Protein AF-A0AAU9CTV0-F1 (afdb_monomer_lite)

Sequence (296 aa):
MTSLLANQGDQNISDGYVMGLLQRLYELSTADQSNLENEQEFLDLCDFYKDCNSQDNPIRYSPISGFVLNKGEEIHYFIDVLKESCRSKYSDSMPYGINKMLDHIELAGIQVKQTQNLEAEILSQTKQLGKIENKSDELEKRSASYESKLESSQVKIYTSFIAIIGLFSSLIFSLFGGFKSTVDIAATKSPTLSHVLVSISSIGIVMICAIFVFFRLLLKLIKALSGEDKSKTNLPIYNMIANSALRLLTGTLTGVNQNKEEEKKNFCQKNPDFVGSIVCLLIVLLIGVLLSFAGK

Organism: NCBI:txid2932183

Structure (mmCIF, N/CA/C/O backbone):
data_AF-A0AAU9CTV0-F1
#
_entry.id   AF-A0AAU9CTV0-F1
#
loop_
_atom_site.group_PDB
_atom_site.id
_atom_site.type_symbol
_atom_site.label_atom_id
_atom_site.label_alt_id
_atom_site.label_comp_id
_atom_site.label_asym_id
_atom_site.label_entity_id
_atom_site.label_seq_id
_atom_site.pdbx_PDB_ins_code
_atom_site.Cartn_x
_atom_site.Cartn_y
_atom_site.Cartn_z
_atom_site.occupancy
_atom_site.B_iso_or_equiv
_atom_site.auth_seq_id
_atom_site.auth_comp_id
_atom_site.auth_asym_id
_atom_site.auth_atom_id
_atom_site.pdbx_PDB_model_num
ATOM 1 N N . MET A 1 1 ? -17.909 -32.653 52.598 1.00 39.81 1 MET A N 1
ATOM 2 C CA . MET A 1 1 ? -18.327 -32.570 51.177 1.00 39.81 1 MET A CA 1
ATOM 3 C C . MET A 1 1 ? -19.797 -32.185 51.018 1.00 39.81 1 MET A C 1
ATOM 5 O O . MET A 1 1 ? -20.091 -31.381 50.150 1.00 39.81 1 MET A O 1
ATOM 9 N N . THR A 1 2 ? -20.704 -32.651 51.882 1.00 34.66 2 THR A N 1
ATOM 10 C CA . THR A 1 2 ? -22.125 -32.244 51.902 1.00 34.66 2 THR A CA 1
ATOM 11 C C . THR A 1 2 ? -22.373 -30.784 52.322 1.00 34.66 2 THR A C 1
ATOM 13 O O . THR A 1 2 ? -23.320 -30.181 51.836 1.00 34.66 2 THR A O 1
ATOM 16 N N . SER A 1 3 ? -21.503 -30.164 53.132 1.00 33.94 3 SER A N 1
ATOM 17 C CA . SER A 1 3 ? -21.626 -28.742 53.518 1.00 33.94 3 SER A CA 1
ATOM 18 C C . SER A 1 3 ? -21.159 -27.739 52.451 1.00 33.94 3 SER A C 1
ATOM 20 O O . SER A 1 3 ? -21.578 -26.588 52.470 1.00 33.94 3 SER A O 1
ATOM 22 N N . LEU A 1 4 ? -20.316 -28.163 51.502 1.00 32.53 4 LEU A N 1
ATOM 23 C CA . LEU A 1 4 ? -19.822 -27.314 50.407 1.00 32.53 4 LEU A CA 1
ATOM 24 C C . LEU A 1 4 ? -20.848 -27.186 49.272 1.00 32.53 4 LEU A C 1
ATOM 26 O O . LEU A 1 4 ? -20.955 -26.128 48.663 1.00 32.53 4 LEU A O 1
ATOM 30 N N . LEU A 1 5 ? -21.634 -28.239 49.029 1.00 34.19 5 LEU A N 1
ATOM 31 C CA . LEU A 1 5 ? -22.685 -28.240 48.006 1.00 34.19 5 LEU A CA 1
ATOM 32 C C . LEU A 1 5 ? -23.951 -27.496 48.459 1.00 34.19 5 LEU A C 1
ATOM 34 O O . LEU A 1 5 ? -24.596 -26.854 47.637 1.00 34.19 5 LEU A O 1
ATOM 38 N N . ALA A 1 6 ? -24.275 -27.513 49.759 1.00 34.81 6 ALA A N 1
ATOM 39 C CA . ALA A 1 6 ? -25.380 -26.721 50.308 1.00 34.81 6 ALA A CA 1
ATOM 40 C C . ALA A 1 6 ? -25.103 -25.207 50.225 1.00 34.81 6 ALA A C 1
ATOM 42 O O . ALA A 1 6 ? -25.984 -24.440 49.852 1.00 34.81 6 ALA A O 1
ATOM 43 N N . ASN A 1 7 ? -23.856 -24.793 50.478 1.00 45.16 7 ASN A N 1
ATOM 44 C CA . ASN A 1 7 ? -23.450 -23.387 50.411 1.00 45.16 7 ASN A CA 1
ATOM 45 C C . ASN A 1 7 ? -23.433 -22.849 48.963 1.00 45.16 7 ASN A C 1
ATOM 47 O O . ASN A 1 7 ? -23.776 -21.701 48.719 1.00 45.16 7 ASN A O 1
ATOM 51 N N . GLN A 1 8 ? -23.115 -23.688 47.968 1.00 42.47 8 GLN A N 1
ATOM 52 C CA . GLN A 1 8 ? -23.183 -23.290 46.553 1.00 42.47 8 GLN A CA 1
ATOM 53 C C . GLN A 1 8 ? -24.619 -23.113 46.029 1.00 42.47 8 GLN A C 1
ATOM 55 O O . GLN A 1 8 ? -24.841 -22.295 45.138 1.00 42.47 8 GLN A O 1
ATOM 60 N N . GLY A 1 9 ? -25.591 -23.862 46.563 1.00 44.22 9 GLY A N 1
ATOM 61 C CA . GLY A 1 9 ? -27.004 -23.733 46.192 1.00 44.22 9 GLY A CA 1
ATOM 62 C C . GLY A 1 9 ? -27.624 -22.418 46.667 1.00 44.22 9 GLY A C 1
ATOM 63 O O . GLY A 1 9 ? -28.268 -21.733 45.878 1.00 44.22 9 GLY A O 1
ATOM 64 N N . ASP A 1 10 ? -27.360 -22.036 47.917 1.00 55.78 10 ASP A N 1
ATOM 65 C CA . ASP A 1 10 ? -27.853 -20.786 48.519 1.00 55.78 10 ASP A CA 1
ATOM 66 C C . ASP A 1 10 ? -27.193 -19.546 47.881 1.00 55.78 10 ASP A C 1
ATOM 68 O O . ASP A 1 10 ? -27.838 -18.539 47.587 1.00 55.78 10 ASP A O 1
ATOM 72 N N . GLN A 1 11 ? -25.900 -19.650 47.553 1.00 57.50 11 GLN A N 1
ATOM 73 C CA . GLN A 1 11 ? -25.147 -18.564 46.919 1.00 57.50 11 GLN A CA 1
ATOM 74 C C . GLN A 1 11 ? -25.559 -18.289 45.465 1.00 57.50 11 GLN A C 1
ATOM 76 O O . GLN A 1 11 ? -25.595 -17.132 45.058 1.00 57.50 11 GLN A O 1
ATOM 81 N N . ASN A 1 12 ? -25.919 -19.310 44.679 1.00 59.75 12 ASN A N 1
ATOM 82 C CA . ASN A 1 12 ? -26.405 -19.102 43.306 1.00 59.75 12 ASN A CA 1
ATOM 83 C C . ASN A 1 12 ? -27.780 -18.410 43.267 1.00 59.75 12 ASN A C 1
ATOM 85 O O . ASN A 1 12 ? -28.065 -17.657 42.336 1.00 59.75 12 ASN A O 1
ATOM 89 N N . ILE A 1 13 ? -28.625 -18.647 44.276 1.00 59.91 13 ILE A N 1
ATOM 90 C CA . ILE A 1 13 ? -29.928 -17.982 44.422 1.00 59.91 13 ILE A CA 1
ATOM 91 C C . ILE A 1 13 ? -29.722 -16.503 44.781 1.00 59.91 13 ILE A C 1
ATOM 93 O O . ILE A 1 13 ? -30.354 -15.628 44.188 1.00 59.91 13 ILE A O 1
ATOM 97 N N . SER A 1 14 ? -28.777 -16.226 45.682 1.00 74.12 14 SER A N 1
ATOM 98 C CA . SER A 1 14 ? -28.345 -14.877 46.059 1.00 74.12 14 SER A CA 1
ATOM 99 C C . SER A 1 14 ? -27.772 -14.084 44.874 1.00 74.12 14 SER A C 1
ATOM 101 O O . SER A 1 14 ? -28.178 -12.948 44.634 1.00 74.12 14 SER A O 1
ATOM 103 N N . ASP A 1 15 ? -26.875 -14.683 44.083 1.00 79.38 15 ASP A N 1
ATOM 104 C CA . ASP A 1 15 ? -26.283 -14.021 42.913 1.00 79.38 15 ASP A CA 1
ATOM 105 C C . ASP A 1 15 ? -27.362 -13.697 41.855 1.00 79.38 15 ASP A C 1
ATOM 107 O O . ASP A 1 15 ? -27.399 -12.585 41.327 1.00 79.38 15 ASP A O 1
ATOM 111 N N . GLY A 1 16 ? -28.299 -14.618 41.594 1.00 81.81 16 GLY A N 1
ATOM 112 C CA . GLY A 1 16 ? -29.423 -14.387 40.677 1.00 81.81 16 GLY A CA 1
ATOM 113 C C . GLY A 1 16 ? -30.381 -13.279 41.136 1.00 81.81 16 GLY A C 1
ATOM 114 O O . GLY A 1 16 ? -30.865 -12.503 40.310 1.00 81.81 16 GLY A O 1
ATOM 115 N N . TYR A 1 17 ? -30.615 -13.165 42.446 1.00 86.00 17 TYR A N 1
ATOM 116 C CA . TYR A 1 17 ? -31.424 -12.097 43.035 1.00 86.00 17 TYR A CA 1
ATOM 117 C C . TYR A 1 17 ? -30.794 -10.715 42.820 1.00 86.00 17 TYR A C 1
ATOM 119 O O . TYR A 1 17 ? -31.454 -9.815 42.296 1.00 86.00 17 TYR A O 1
ATOM 127 N N . VAL A 1 18 ? -29.500 -10.572 43.127 1.00 85.56 18 VAL A N 1
ATOM 128 C CA . VAL A 1 18 ? -28.749 -9.325 42.904 1.00 85.56 18 VAL A CA 1
ATOM 129 C C . VAL A 1 18 ? -28.748 -8.945 41.426 1.00 85.56 18 VAL A C 1
ATOM 131 O O . VAL A 1 18 ? -28.997 -7.788 41.094 1.00 85.56 18 VAL A O 1
ATOM 134 N N . MET A 1 19 ? -28.508 -9.900 40.521 1.00 87.75 19 MET A N 1
ATOM 135 C CA . MET A 1 19 ? -28.541 -9.621 39.080 1.00 87.75 19 MET A CA 1
ATOM 136 C C . MET A 1 19 ? -29.919 -9.131 38.629 1.00 87.75 19 MET A C 1
ATOM 138 O O . MET A 1 19 ? -30.005 -8.213 37.817 1.00 87.75 19 MET A O 1
ATOM 142 N N . GLY A 1 20 ? -30.994 -9.707 39.174 1.00 88.44 20 GLY A N 1
ATOM 143 C CA . GLY A 1 20 ? -32.359 -9.264 38.905 1.00 88.44 20 GLY A CA 1
ATOM 144 C C . GLY A 1 20 ? -32.629 -7.835 39.384 1.00 88.44 20 GLY A C 1
ATOM 145 O O . GLY A 1 20 ? -33.270 -7.070 38.666 1.00 88.44 20 GLY A O 1
ATOM 146 N N . LEU A 1 21 ? -32.117 -7.459 40.560 1.00 89.44 21 LEU A N 1
ATOM 147 C CA . LEU A 1 21 ? -32.219 -6.090 41.077 1.00 89.44 21 LEU A CA 1
ATOM 148 C C . LEU A 1 21 ? -31.422 -5.098 40.227 1.00 89.44 21 LEU A C 1
ATOM 150 O O . LEU A 1 21 ? -31.968 -4.081 39.813 1.00 89.44 21 LEU A O 1
ATOM 154 N N . LEU A 1 22 ? -30.165 -5.414 39.901 1.00 90.00 22 LEU A N 1
ATOM 155 C CA . LEU A 1 22 ? -29.331 -4.567 39.043 1.00 90.00 22 LEU A CA 1
ATOM 156 C C . LEU A 1 22 ? -29.936 -4.397 37.644 1.00 90.00 22 LEU A C 1
ATOM 158 O O . LEU A 1 22 ? -29.902 -3.300 37.095 1.00 90.00 22 LEU A O 1
ATOM 162 N N . GLN A 1 23 ? -30.532 -5.453 37.085 1.00 91.44 23 GLN A N 1
ATOM 163 C CA . GLN A 1 23 ? -31.215 -5.394 35.794 1.00 91.44 23 GLN A CA 1
ATOM 164 C C . GLN A 1 23 ? -32.425 -4.455 35.827 1.00 91.44 23 GLN A C 1
ATOM 166 O O . GLN A 1 23 ? -32.556 -3.620 34.934 1.00 91.44 23 GLN A O 1
ATOM 171 N N . ARG A 1 24 ? -33.275 -4.559 36.854 1.00 90.62 24 ARG A N 1
ATOM 172 C CA . ARG A 1 24 ? -34.437 -3.673 37.016 1.00 90.62 24 ARG A CA 1
ATOM 173 C C . ARG A 1 24 ? -34.019 -2.225 37.255 1.00 90.62 24 ARG A C 1
ATOM 175 O O . ARG A 1 24 ? -34.558 -1.327 36.622 1.00 90.62 24 ARG A O 1
ATOM 182 N N . LEU A 1 25 ? -33.012 -1.995 38.096 1.00 90.19 25 LEU A N 1
ATOM 183 C CA . LEU A 1 25 ? -32.480 -0.653 38.345 1.00 90.19 25 LEU A CA 1
ATOM 184 C C . LEU A 1 25 ? -31.861 -0.027 37.097 1.00 90.19 25 LEU A C 1
ATOM 186 O O . LEU A 1 25 ? -32.018 1.168 36.865 1.00 90.19 25 LEU A O 1
ATOM 190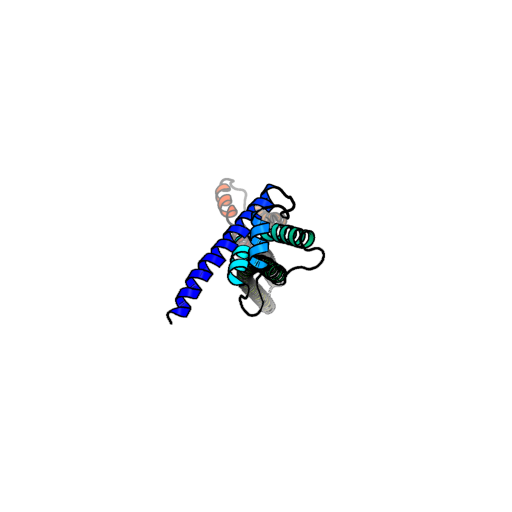 N N . TYR A 1 26 ? -31.192 -0.830 36.273 1.00 90.31 26 TYR A N 1
ATOM 191 C CA . TYR A 1 26 ? -30.703 -0.377 34.979 1.00 90.31 26 TYR A CA 1
ATOM 192 C C . TYR A 1 26 ? -31.850 0.063 34.071 1.00 90.31 26 TYR A C 1
ATOM 194 O O . TYR A 1 26 ? -31.821 1.182 33.566 1.00 90.31 26 TYR A O 1
ATOM 202 N N . GLU A 1 27 ? -32.889 -0.762 33.924 1.00 89.00 27 GLU A N 1
ATOM 203 C CA . GLU A 1 27 ? -34.072 -0.426 33.122 1.00 89.00 27 GLU A CA 1
ATOM 204 C C . GLU A 1 27 ? -34.747 0.864 33.614 1.00 89.00 27 GLU A C 1
ATOM 206 O O . GLU A 1 27 ? -35.010 1.758 32.807 1.00 89.00 27 GLU A O 1
ATOM 211 N N . LEU A 1 28 ? -34.930 1.011 34.930 1.00 87.81 28 LEU A N 1
ATOM 212 C CA . LEU A 1 28 ? -35.488 2.216 35.552 1.00 87.81 28 LEU A CA 1
ATOM 213 C C . LEU A 1 28 ? -34.629 3.455 35.273 1.00 87.81 28 LEU A C 1
ATOM 215 O O . LEU A 1 28 ? -35.149 4.480 34.829 1.00 87.81 28 LEU A O 1
ATOM 219 N N . SER A 1 29 ? -33.306 3.342 35.435 1.00 86.12 29 SER A N 1
ATOM 220 C CA . SER A 1 29 ? -32.381 4.450 35.169 1.00 86.12 29 SER A CA 1
ATOM 221 C C . SER A 1 29 ? -32.437 4.914 33.711 1.00 86.12 29 SER A C 1
ATOM 223 O O . SER A 1 29 ? -32.372 6.110 33.436 1.00 86.12 29 SER A O 1
ATOM 225 N N . THR A 1 30 ? -32.618 3.984 32.767 1.00 82.06 30 THR A N 1
ATOM 226 C CA . THR A 1 30 ? -32.717 4.303 31.337 1.00 82.06 30 THR A CA 1
ATOM 227 C C . THR A 1 30 ? -34.081 4.860 30.930 1.00 82.06 30 THR A C 1
ATOM 229 O O . THR A 1 30 ? -34.162 5.580 29.936 1.00 82.06 30 THR A O 1
ATOM 232 N N . ALA A 1 31 ? -35.145 4.542 31.674 1.00 80.38 31 ALA A N 1
ATOM 233 C CA . ALA A 1 31 ? -36.513 4.919 31.333 1.00 80.38 31 ALA A CA 1
ATOM 234 C C . ALA A 1 31 ? -36.905 6.313 31.843 1.00 80.38 31 ALA A C 1
ATOM 236 O O . ALA A 1 31 ? -37.563 7.049 31.110 1.00 80.38 31 ALA A O 1
ATOM 237 N N . ASP A 1 32 ? -36.513 6.674 33.069 1.00 69.94 32 ASP A N 1
ATOM 238 C CA . ASP A 1 32 ? -37.070 7.851 33.758 1.00 69.94 32 ASP A CA 1
ATOM 239 C C . ASP A 1 32 ? -36.044 8.970 34.032 1.00 69.94 32 ASP A C 1
ATOM 241 O O . ASP A 1 32 ? -36.410 10.045 34.500 1.00 69.94 32 ASP A O 1
ATOM 245 N N . GLN A 1 33 ? -34.755 8.764 33.710 1.00 64.25 33 GLN A N 1
ATOM 246 C CA . GLN A 1 33 ? -33.654 9.726 33.952 1.00 64.25 33 GLN A CA 1
ATOM 247 C C . GLN A 1 33 ? -33.633 10.322 35.379 1.00 64.25 33 GLN A C 1
ATOM 249 O O . GLN A 1 33 ? -33.113 11.420 35.600 1.00 64.25 33 GLN A O 1
ATOM 254 N N . SER A 1 34 ? -34.218 9.621 36.349 1.00 66.19 34 SER A N 1
ATOM 255 C CA . SER A 1 34 ? -34.526 10.130 37.681 1.00 66.19 34 SER A CA 1
ATOM 256 C C . SER A 1 34 ? -33.737 9.390 38.769 1.00 66.19 34 SER A C 1
ATOM 258 O O . SER A 1 34 ? -33.042 8.400 38.527 1.00 66.19 34 SER A O 1
ATOM 260 N N . ASN A 1 35 ? -33.769 9.956 39.977 1.00 69.88 35 ASN A N 1
ATOM 261 C CA . ASN A 1 35 ? -33.001 9.501 41.131 1.00 69.88 35 ASN A CA 1
ATOM 262 C C . ASN A 1 35 ? -33.559 8.168 41.661 1.00 69.88 35 ASN A C 1
ATOM 264 O O . ASN A 1 35 ? -34.706 8.116 42.097 1.00 69.88 35 ASN A O 1
ATOM 268 N N . LEU A 1 36 ? -32.736 7.113 41.685 1.00 82.88 36 LEU A N 1
ATOM 269 C CA . LEU A 1 36 ? -33.133 5.760 42.109 1.00 82.88 36 LEU A CA 1
ATOM 270 C C . LEU A 1 36 ? -33.368 5.638 43.624 1.00 82.88 36 LEU A C 1
ATOM 272 O O . LEU A 1 36 ? -33.746 4.576 44.106 1.00 82.88 36 LEU A O 1
ATOM 276 N N . GLU A 1 37 ? -33.124 6.697 44.400 1.00 73.62 37 GLU A N 1
ATOM 277 C CA . GLU A 1 37 ? -33.053 6.644 45.865 1.00 73.62 37 GLU A CA 1
ATOM 278 C C . GLU A 1 37 ? -34.324 6.124 46.563 1.00 73.62 37 GLU A C 1
ATOM 280 O O . GLU A 1 37 ? -34.228 5.569 47.660 1.00 73.62 37 GLU A O 1
ATOM 285 N N . ASN A 1 38 ? -35.488 6.278 45.923 1.00 78.88 38 ASN A N 1
ATOM 286 C CA . ASN A 1 38 ? -36.794 5.875 46.455 1.00 78.88 38 ASN A CA 1
ATOM 287 C C . ASN A 1 38 ? -37.352 4.600 45.803 1.00 78.88 38 ASN A C 1
ATOM 289 O O . ASN A 1 38 ? -38.424 4.143 46.199 1.00 78.88 38 ASN A O 1
ATOM 293 N N . GLU A 1 39 ? -36.647 4.027 44.826 1.00 86.31 39 GLU A N 1
ATOM 294 C CA . GLU A 1 39 ? -37.089 2.813 44.142 1.00 86.31 39 GLU A CA 1
ATOM 295 C C . GLU A 1 39 ? -36.953 1.603 45.065 1.00 86.31 39 GLU A C 1
ATOM 297 O O . GLU A 1 39 ? -35.926 1.418 45.728 1.00 86.31 39 GLU A O 1
ATOM 302 N N . GLN A 1 40 ? -37.978 0.748 45.105 1.00 86.75 40 GLN A N 1
ATOM 303 C CA . GLN A 1 40 ? -37.987 -0.409 46.003 1.00 86.75 40 GLN A CA 1
ATOM 304 C C . GLN A 1 40 ? -36.804 -1.337 45.706 1.00 86.75 40 GLN A C 1
ATOM 306 O O . GLN A 1 40 ? -36.138 -1.803 46.624 1.00 86.75 40 GLN A O 1
ATOM 311 N N . GLU A 1 41 ? -36.466 -1.520 44.432 1.00 88.12 41 GLU A N 1
ATOM 312 C CA . GLU A 1 41 ? -35.322 -2.310 43.992 1.00 88.12 41 GLU A CA 1
ATOM 313 C C . GLU A 1 41 ? -33.990 -1.746 44.500 1.00 88.12 41 GLU A C 1
ATOM 315 O O . GLU A 1 41 ? -33.058 -2.505 44.769 1.00 88.12 41 GLU A O 1
ATOM 320 N N . PHE A 1 42 ? -33.886 -0.424 44.649 1.00 88.94 42 PHE A N 1
ATOM 321 C CA . PHE A 1 42 ? -32.696 0.229 45.184 1.00 88.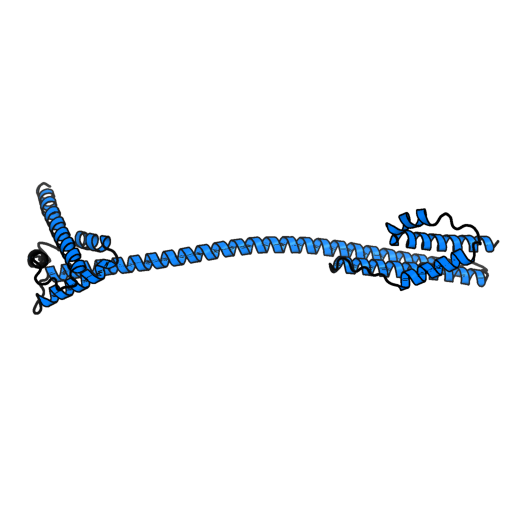94 42 PHE A CA 1
ATOM 322 C C . PHE A 1 42 ? -32.613 0.042 46.697 1.00 88.94 42 PHE A C 1
ATOM 324 O O . PHE A 1 42 ? -31.532 -0.220 47.230 1.00 88.94 42 PHE A O 1
ATOM 331 N N . LEU A 1 43 ? -33.747 0.134 47.397 1.00 88.94 43 LEU A N 1
ATOM 332 C CA . LEU A 1 43 ? -33.825 -0.161 48.826 1.00 88.94 43 LEU A CA 1
ATOM 333 C C . LEU A 1 43 ? -33.458 -1.624 49.106 1.00 88.94 43 LEU A C 1
ATOM 335 O O . LEU A 1 43 ? -32.601 -1.866 49.952 1.00 88.94 43 LEU A O 1
ATOM 339 N N . ASP A 1 44 ? -34.005 -2.558 48.330 1.00 89.06 44 ASP A N 1
ATOM 340 C CA . ASP A 1 44 ? -33.745 -3.994 48.438 1.00 89.06 44 ASP A CA 1
ATOM 341 C C . ASP A 1 44 ? -32.273 -4.331 48.155 1.00 89.06 44 ASP A C 1
ATOM 343 O O . ASP A 1 44 ? -31.669 -5.147 48.855 1.00 89.06 44 ASP A O 1
ATOM 347 N N . LEU A 1 45 ? -31.670 -3.680 47.153 1.00 88.25 45 LEU A N 1
ATOM 348 C CA . LEU A 1 45 ? -30.242 -3.809 46.856 1.00 88.25 45 LEU A CA 1
ATOM 349 C C . LEU A 1 45 ? -29.393 -3.268 48.012 1.00 88.25 45 LEU A C 1
ATOM 351 O O . LEU A 1 45 ? -28.404 -3.888 48.407 1.00 88.25 45 LEU A O 1
ATOM 355 N N . CYS A 1 46 ? -29.782 -2.118 48.566 1.00 87.44 46 CYS A N 1
ATOM 356 C CA . CYS A 1 46 ? -29.085 -1.522 49.694 1.00 87.44 46 CYS A CA 1
ATOM 357 C C . CYS A 1 46 ? -29.146 -2.413 50.935 1.00 87.44 46 CYS A C 1
ATOM 359 O O . CYS A 1 46 ? -28.125 -2.635 51.578 1.00 87.44 46 CYS A O 1
ATOM 361 N N . ASP A 1 47 ? -30.324 -2.929 51.269 1.00 87.69 47 ASP A N 1
ATOM 362 C CA . ASP A 1 47 ? -30.521 -3.769 52.445 1.00 87.69 47 ASP A CA 1
ATOM 363 C C . ASP A 1 47 ? -29.784 -5.104 52.297 1.00 87.69 47 ASP A C 1
ATOM 365 O O . ASP A 1 47 ? -29.131 -5.542 53.243 1.00 87.69 47 ASP A O 1
ATOM 369 N N . PHE A 1 48 ? -29.761 -5.683 51.089 1.00 86.88 48 PHE A N 1
ATOM 370 C CA . PHE A 1 48 ? -28.973 -6.880 50.788 1.00 86.88 48 PHE A CA 1
ATOM 371 C C . PHE A 1 48 ? -27.475 -6.690 51.086 1.00 86.88 48 PHE A C 1
ATOM 373 O O . PHE A 1 48 ? -26.832 -7.574 51.652 1.00 86.88 48 PHE A O 1
ATOM 380 N N . TYR A 1 49 ? -26.911 -5.530 50.734 1.00 86.19 49 TYR A N 1
ATOM 381 C CA . TYR A 1 49 ? -25.483 -5.248 50.909 1.00 86.19 49 TYR A CA 1
ATOM 382 C C . TYR A 1 49 ? -25.119 -4.559 52.228 1.00 86.19 49 TYR A C 1
ATOM 384 O O . TYR A 1 49 ? -23.935 -4.484 52.568 1.00 86.19 49 TYR A O 1
ATOM 392 N N . LYS A 1 50 ? -26.096 -4.057 52.986 1.00 83.06 50 LYS A N 1
ATOM 393 C CA . LYS A 1 50 ? -25.866 -3.335 54.245 1.00 83.06 50 LYS A CA 1
ATOM 394 C C . LYS A 1 50 ? -25.214 -4.215 55.310 1.00 83.06 50 LYS A C 1
ATOM 396 O O . LYS A 1 50 ? -24.337 -3.736 56.027 1.00 83.06 50 LYS A O 1
ATOM 401 N N . ASP A 1 51 ? -25.589 -5.491 55.349 1.00 80.38 51 ASP A N 1
ATOM 402 C CA . ASP A 1 51 ? -25.113 -6.461 56.341 1.00 80.38 51 ASP A CA 1
ATOM 403 C C . ASP A 1 51 ? -23.902 -7.285 55.853 1.00 80.38 51 ASP A C 1
ATOM 405 O O . ASP A 1 51 ? -23.393 -8.155 56.564 1.00 80.38 51 ASP A O 1
ATOM 409 N N . CYS A 1 52 ? -23.385 -7.010 54.647 1.00 79.12 52 CYS A N 1
ATOM 410 C CA . CYS A 1 52 ? -22.198 -7.689 54.131 1.00 79.12 52 CYS A CA 1
ATOM 411 C C . CYS A 1 52 ? -20.917 -7.216 54.847 1.00 79.12 52 CYS A C 1
ATOM 413 O O . CYS A 1 52 ? -20.485 -6.069 54.713 1.00 79.12 52 CYS A O 1
ATOM 415 N N . ASN A 1 53 ? -20.260 -8.142 55.554 1.00 72.62 53 ASN A N 1
ATOM 416 C CA . ASN A 1 53 ? -18.947 -7.973 56.187 1.00 72.62 53 ASN A CA 1
ATOM 417 C C . ASN A 1 53 ? -17.821 -8.536 55.293 1.00 72.62 53 ASN A C 1
ATOM 419 O O . ASN A 1 53 ? -17.955 -9.603 54.698 1.00 72.62 53 ASN A O 1
ATOM 423 N N . SER A 1 54 ? -16.665 -7.862 55.292 1.00 66.25 54 SER A N 1
ATOM 424 C CA . SER A 1 54 ? -15.387 -8.326 54.733 1.00 66.25 54 SER A CA 1
ATOM 425 C C . SER A 1 54 ? -14.943 -9.759 55.100 1.00 66.25 54 SER A C 1
ATOM 427 O O . SER A 1 54 ? -14.216 -10.357 54.311 1.00 66.25 54 SER A O 1
ATOM 429 N N . GLN A 1 55 ? -15.339 -10.311 56.258 1.00 66.62 55 GLN A N 1
ATOM 430 C CA . GLN A 1 55 ? -14.869 -11.621 56.747 1.00 66.62 55 GLN A CA 1
ATOM 431 C C . GLN A 1 55 ? -15.880 -12.769 56.590 1.00 66.62 55 GLN A C 1
ATOM 433 O O . GLN A 1 55 ? -15.475 -13.855 56.182 1.00 66.62 55 GLN A O 1
ATOM 438 N N . ASP A 1 56 ? -17.169 -12.543 56.866 1.00 67.19 56 ASP A N 1
ATOM 439 C CA . ASP A 1 56 ? -18.167 -13.630 56.921 1.00 67.19 56 ASP A CA 1
ATOM 440 C C . ASP A 1 56 ? -18.956 -13.818 55.617 1.00 67.19 56 ASP A C 1
ATOM 442 O O . ASP A 1 56 ? -19.402 -14.926 55.319 1.00 67.19 56 ASP A O 1
ATOM 446 N N . ASN A 1 57 ? -19.121 -12.756 54.818 1.00 70.50 57 ASN A N 1
ATOM 447 C CA . ASN A 1 57 ? -19.875 -12.799 53.563 1.00 70.50 57 ASN A CA 1
ATOM 448 C C . ASN A 1 57 ? -19.280 -11.828 52.522 1.00 70.50 57 ASN A C 1
ATOM 450 O O . ASN A 1 57 ? -19.791 -10.718 52.332 1.00 70.50 57 ASN A O 1
ATOM 454 N N . PRO A 1 58 ? -18.158 -12.201 51.876 1.00 71.62 58 PRO A N 1
ATOM 455 C CA . PRO A 1 58 ? -17.468 -11.323 50.943 1.00 71.62 58 PRO A CA 1
ATOM 456 C C . PRO A 1 58 ? -18.279 -11.119 49.660 1.00 71.62 58 PRO A C 1
ATOM 458 O O . PRO A 1 58 ? -18.714 -12.071 49.010 1.00 71.62 58 PRO A O 1
ATOM 461 N N . ILE A 1 59 ? -18.402 -9.862 49.237 1.00 80.94 59 ILE A N 1
ATOM 462 C CA . ILE A 1 59 ? -19.106 -9.504 48.003 1.00 80.94 59 ILE A CA 1
ATOM 463 C C . ILE A 1 59 ? -18.305 -9.977 46.789 1.00 80.94 59 ILE A C 1
ATOM 465 O O . ILE A 1 59 ? -17.160 -9.562 46.566 1.00 80.94 59 ILE A O 1
ATOM 469 N N . ARG A 1 60 ? -18.933 -10.827 45.974 1.00 81.50 60 ARG A N 1
ATOM 470 C CA . ARG A 1 60 ? -18.321 -11.434 44.791 1.00 81.50 60 ARG A CA 1
ATOM 471 C C . ARG A 1 60 ? -18.273 -10.435 43.639 1.00 81.50 60 ARG A C 1
ATOM 473 O O . ARG A 1 60 ? -19.276 -9.828 43.284 1.00 81.50 60 ARG A O 1
ATOM 480 N N . TYR A 1 61 ? -17.104 -10.334 43.012 1.00 82.06 61 TYR A N 1
ATOM 481 C CA . TYR A 1 61 ? -16.912 -9.508 41.819 1.00 82.06 61 TYR A CA 1
ATOM 482 C C . TYR A 1 61 ? -17.630 -10.087 40.591 1.00 82.06 61 TYR A C 1
ATOM 484 O O . TYR A 1 61 ? -18.277 -9.353 39.858 1.00 82.06 61 TYR A O 1
ATOM 492 N N . SER A 1 62 ? -17.557 -11.412 40.393 1.00 83.94 62 SER A N 1
ATOM 493 C CA . SER A 1 62 ? -17.959 -12.080 39.141 1.00 83.94 62 SER A CA 1
ATOM 494 C C . SER A 1 62 ? -19.402 -11.816 38.679 1.00 83.94 62 SER A C 1
ATOM 496 O O . SER A 1 62 ? -19.574 -11.600 37.479 1.00 83.94 62 SER A O 1
ATOM 498 N N . PRO A 1 63 ? -20.434 -11.842 39.547 1.00 84.50 63 PRO A N 1
ATOM 499 C CA . PRO A 1 63 ? -21.802 -11.554 39.118 1.00 84.50 63 PRO A CA 1
ATOM 500 C C . PRO A 1 63 ? -21.948 -10.097 38.662 1.00 84.50 63 PRO A C 1
ATOM 502 O O . PRO A 1 63 ? -22.392 -9.829 37.550 1.00 84.50 63 PRO A O 1
ATOM 505 N N . ILE A 1 64 ? -21.467 -9.159 39.484 1.00 87.06 64 ILE A N 1
ATOM 506 C CA . ILE A 1 64 ? -21.507 -7.715 39.216 1.00 87.06 64 ILE A CA 1
ATOM 507 C C . ILE A 1 64 ? -20.760 -7.381 37.922 1.00 87.06 64 ILE A C 1
ATOM 509 O O . ILE A 1 64 ? -21.288 -6.689 37.053 1.00 87.06 64 ILE A O 1
ATOM 513 N N . SER A 1 65 ? -19.548 -7.912 37.759 1.00 88.19 65 SER A N 1
ATOM 514 C CA . SER A 1 65 ? -18.758 -7.692 36.553 1.00 88.19 65 SER A CA 1
ATOM 515 C C . SER A 1 65 ? -19.418 -8.303 35.322 1.00 88.19 65 SER A C 1
ATOM 517 O O . SER A 1 65 ? -19.395 -7.692 34.263 1.00 88.19 65 SER A O 1
ATOM 519 N N . GLY A 1 66 ? -20.033 -9.485 35.450 1.00 86.44 66 GLY A N 1
ATOM 520 C CA . GLY A 1 66 ? -20.758 -10.132 34.356 1.00 86.44 66 GLY A CA 1
ATOM 521 C C . GLY A 1 66 ? -21.953 -9.304 33.882 1.00 86.44 66 GLY A C 1
ATOM 522 O O . GLY A 1 66 ? -22.158 -9.155 32.680 1.00 86.44 66 GLY A O 1
ATOM 523 N N . PHE A 1 67 ? -22.697 -8.706 34.813 1.00 90.12 67 PHE A N 1
ATOM 524 C CA . PHE A 1 67 ? -23.767 -7.767 34.489 1.00 90.12 67 PHE A CA 1
ATOM 525 C C . PHE A 1 67 ? -23.246 -6.542 33.729 1.00 90.12 67 PHE A C 1
ATOM 527 O O . PHE A 1 67 ? -23.730 -6.248 32.638 1.00 90.12 67 PHE A O 1
ATOM 534 N N . VAL A 1 68 ? -22.225 -5.872 34.270 1.00 89.75 68 VAL A N 1
ATOM 535 C CA . VAL A 1 68 ? -21.644 -4.659 33.675 1.00 89.75 68 VAL A CA 1
ATOM 536 C C . VAL A 1 68 ? -21.064 -4.934 32.282 1.00 89.75 68 VAL A C 1
ATOM 538 O O . VAL A 1 68 ? -21.326 -4.179 31.347 1.00 89.75 68 VAL A O 1
ATOM 541 N N . LEU A 1 69 ? -20.346 -6.049 32.112 1.00 87.19 69 LEU A N 1
ATOM 542 C CA . LEU A 1 69 ? -19.778 -6.464 30.825 1.00 87.19 69 LEU A CA 1
ATOM 543 C C . LEU A 1 69 ? -20.856 -6.723 29.765 1.00 87.19 69 LEU A C 1
ATOM 545 O O . LEU A 1 69 ? -20.667 -6.361 28.608 1.00 87.19 69 LEU A O 1
ATOM 549 N N . ASN A 1 70 ? -21.996 -7.303 30.150 1.00 88.12 70 ASN A N 1
ATOM 550 C CA . ASN A 1 70 ? -23.090 -7.593 29.220 1.00 88.12 70 ASN A CA 1
ATOM 551 C C . ASN A 1 70 ? -23.826 -6.339 28.722 1.00 88.12 70 ASN A C 1
ATOM 553 O O . ASN A 1 70 ? -24.494 -6.409 27.691 1.00 88.12 70 ASN A O 1
ATOM 557 N N . LYS A 1 71 ? -23.748 -5.212 29.441 1.00 87.06 71 LYS A N 1
ATOM 558 C CA . LYS A 1 71 ? -24.422 -3.958 29.057 1.00 87.06 71 LYS A CA 1
ATOM 559 C C . LYS A 1 71 ? -23.575 -3.041 28.178 1.00 87.06 71 LYS A C 1
ATOM 561 O O . LYS A 1 71 ? -24.134 -2.219 27.462 1.00 87.06 71 LYS A O 1
ATOM 566 N N . GLY A 1 72 ? -22.253 -3.200 28.170 1.00 82.69 72 GLY A N 1
ATOM 567 C CA . GLY A 1 72 ? -21.383 -2.427 27.284 1.00 82.69 72 GLY A CA 1
ATOM 568 C C . GLY A 1 72 ? -21.377 -0.930 27.613 1.00 82.69 72 GLY A C 1
ATOM 569 O O . GLY A 1 72 ? -21.261 -0.552 28.772 1.00 82.69 72 GLY A O 1
ATOM 570 N N . GLU A 1 73 ? -21.460 -0.069 26.597 1.00 76.75 73 GLU A N 1
ATOM 571 C CA . GLU A 1 73 ? -21.207 1.380 26.721 1.00 76.75 73 GLU A CA 1
ATOM 572 C C . GLU A 1 73 ? -22.274 2.131 27.540 1.00 76.75 73 GLU A C 1
ATOM 574 O O . GLU A 1 73 ? -21.963 3.067 28.278 1.00 76.75 73 GLU A O 1
ATOM 579 N N . GLU A 1 74 ? -23.527 1.677 27.472 1.00 80.94 74 GLU A N 1
ATOM 580 C CA . GLU A 1 74 ? -24.673 2.306 28.142 1.00 80.94 74 GLU A CA 1
ATOM 581 C C . GLU A 1 74 ? -24.616 2.177 29.673 1.00 80.94 74 GLU A C 1
ATOM 583 O O . GLU A 1 74 ? -25.289 2.915 30.395 1.00 80.94 74 GLU A O 1
ATOM 588 N N . ILE A 1 75 ? -23.765 1.283 30.193 1.00 86.62 75 ILE A N 1
ATOM 589 C CA . ILE A 1 75 ? -23.648 1.053 31.632 1.00 86.62 75 ILE A CA 1
ATOM 590 C C . ILE A 1 75 ? -23.097 2.273 32.373 1.00 86.62 75 ILE A C 1
ATOM 592 O O . ILE A 1 75 ? -23.428 2.466 33.536 1.00 86.62 75 ILE A O 1
ATOM 596 N N . HIS A 1 76 ? -22.290 3.122 31.729 1.00 86.44 76 HIS A N 1
ATOM 597 C CA . HIS A 1 76 ? -21.638 4.245 32.408 1.00 86.44 76 HIS A CA 1
ATOM 598 C C . HIS A 1 76 ? -22.635 5.226 33.029 1.00 86.44 76 HIS A C 1
ATOM 600 O O . HIS A 1 76 ? -22.448 5.631 34.173 1.00 86.44 76 HIS A O 1
ATOM 606 N N . TYR A 1 77 ? -23.723 5.530 32.318 1.00 87.81 77 TYR A N 1
ATOM 607 C CA . TYR A 1 77 ? -24.782 6.391 32.839 1.00 87.81 77 TYR A CA 1
ATOM 608 C C . TYR A 1 77 ? -25.455 5.774 34.070 1.00 87.81 77 TYR A C 1
ATOM 610 O O . TYR A 1 77 ? -25.615 6.436 35.093 1.00 87.81 77 TYR A O 1
ATOM 618 N N . PHE A 1 78 ? -25.772 4.479 34.007 1.00 90.06 78 PHE A N 1
ATOM 619 C CA . PHE A 1 78 ? -26.334 3.747 35.140 1.00 90.06 78 PHE A CA 1
ATOM 620 C C . PHE A 1 78 ? -25.402 3.760 36.360 1.00 90.06 78 PHE A C 1
ATOM 622 O O . PHE A 1 78 ? -25.864 3.969 37.479 1.00 90.06 78 PHE A O 1
ATOM 629 N N . ILE A 1 79 ? -24.093 3.571 36.158 1.00 89.81 79 ILE A N 1
ATOM 630 C CA . ILE A 1 79 ? -23.102 3.600 37.245 1.00 89.81 79 ILE A CA 1
ATOM 631 C C . ILE A 1 79 ? -23.105 4.962 37.944 1.00 89.81 79 ILE A C 1
ATOM 633 O O . ILE A 1 79 ? -23.064 5.011 39.175 1.00 89.81 79 ILE A O 1
ATOM 637 N N . ASP A 1 80 ? -23.166 6.052 37.179 1.00 89.62 80 ASP A N 1
ATOM 638 C CA . ASP A 1 80 ? -23.173 7.411 37.722 1.00 89.62 80 ASP A CA 1
ATOM 639 C C . ASP A 1 80 ? -24.457 7.696 38.514 1.00 89.62 80 ASP A C 1
ATOM 641 O O . ASP A 1 80 ? -24.384 8.183 39.645 1.00 89.62 80 ASP A O 1
ATOM 645 N N . VAL A 1 81 ? -25.621 7.316 37.974 1.00 90.25 81 VAL A N 1
ATOM 646 C CA . VAL A 1 81 ? -26.917 7.459 38.660 1.00 90.25 81 VAL A CA 1
ATOM 647 C C . VAL A 1 81 ? -26.948 6.630 39.946 1.00 90.25 81 VAL A C 1
ATOM 649 O O . VAL A 1 81 ? -27.301 7.147 41.004 1.00 90.25 81 VAL A O 1
ATOM 652 N N . LEU A 1 82 ? -26.512 5.368 39.894 1.00 89.94 82 LEU A N 1
ATOM 653 C CA . LEU A 1 82 ? -26.475 4.485 41.060 1.00 89.94 82 LEU A CA 1
ATOM 654 C C . LEU A 1 82 ? -25.557 5.035 42.161 1.00 89.94 82 LEU A C 1
ATOM 656 O O . LEU A 1 82 ? -25.912 5.009 43.340 1.00 89.94 82 LEU A O 1
ATOM 660 N N . LYS A 1 83 ? -24.382 5.555 41.785 1.00 89.88 83 LYS A N 1
ATOM 661 C CA . LYS A 1 83 ? -23.451 6.195 42.723 1.00 89.88 83 LYS A CA 1
ATOM 662 C C . LYS A 1 83 ? -24.077 7.404 43.402 1.00 89.88 83 LYS A C 1
ATOM 664 O O . LYS A 1 83 ? -23.915 7.553 44.614 1.00 89.88 83 LYS A O 1
ATOM 669 N N . GLU A 1 84 ? -24.767 8.250 42.646 1.00 90.06 84 GLU A N 1
ATOM 670 C CA . GLU A 1 84 ? -25.402 9.445 43.193 1.00 90.06 84 GLU A CA 1
ATOM 671 C C . GLU A 1 84 ? -26.543 9.083 44.151 1.00 90.06 84 GLU A C 1
ATOM 673 O O . GLU A 1 84 ? -26.590 9.600 45.267 1.00 90.06 84 GLU A O 1
ATOM 678 N N . SER A 1 85 ? -27.378 8.100 43.803 1.00 90.06 85 SER A N 1
ATOM 679 C CA . SER A 1 85 ? -28.434 7.602 44.694 1.00 90.06 85 SER A CA 1
ATOM 680 C C . SER A 1 85 ? -27.871 6.989 45.983 1.00 90.06 85 SER A C 1
ATOM 682 O O . SER A 1 85 ? -28.390 7.240 47.073 1.00 90.06 85 SER A O 1
ATOM 684 N N . CYS A 1 86 ? -26.760 6.244 45.906 1.00 89.19 86 CYS A N 1
ATOM 685 C CA . CYS A 1 86 ? -26.058 5.747 47.095 1.00 89.19 86 CYS A CA 1
ATOM 686 C C . CYS A 1 86 ? -25.510 6.888 47.968 1.00 89.19 86 CYS A C 1
ATOM 688 O O . CYS A 1 86 ? -25.590 6.805 49.194 1.00 89.19 86 CYS A O 1
ATOM 690 N N . ARG A 1 87 ? -24.955 7.947 47.367 1.00 87.88 87 ARG A N 1
ATOM 691 C CA . ARG A 1 87 ? -24.426 9.113 48.096 1.00 87.88 87 ARG A CA 1
ATOM 692 C C . ARG A 1 87 ? -25.525 9.929 48.764 1.00 87.88 87 ARG A C 1
ATOM 694 O O . ARG A 1 87 ? -25.347 10.322 49.912 1.00 87.88 87 ARG A O 1
ATOM 701 N N . SER A 1 88 ? -26.648 10.130 48.075 1.00 88.50 88 SER A N 1
ATOM 702 C CA . SER A 1 88 ? -27.823 10.821 48.615 1.00 88.50 88 SER A CA 1
ATOM 703 C C . SER A 1 88 ? -28.375 10.095 49.846 1.00 88.50 88 SER A C 1
ATOM 705 O O . SER A 1 88 ? -28.552 10.694 50.905 1.00 88.50 88 SER A O 1
ATOM 707 N N . LYS A 1 89 ? -28.546 8.767 49.753 1.00 87.25 89 LYS A N 1
ATOM 708 C CA . LYS A 1 89 ? -29.092 7.949 50.847 1.00 87.25 89 LYS A CA 1
ATOM 709 C C . LYS A 1 89 ? -28.157 7.819 52.054 1.00 87.25 89 LYS A C 1
ATOM 711 O O . LYS A 1 89 ? -28.633 7.717 53.183 1.00 87.25 89 LYS A O 1
ATOM 716 N N . TYR A 1 90 ? -26.842 7.791 51.833 1.00 86.62 90 TYR A N 1
ATOM 717 C CA . TYR A 1 90 ? -25.837 7.556 52.877 1.00 86.62 90 TYR A CA 1
ATOM 718 C C . TYR A 1 90 ? -24.883 8.743 53.061 1.00 86.62 90 TYR A C 1
ATOM 720 O O . TYR A 1 90 ? -23.671 8.547 53.167 1.00 86.62 90 TYR A O 1
ATOM 728 N N . SER A 1 91 ? -25.430 9.963 53.123 1.00 77.38 91 SER A N 1
ATOM 729 C CA . SER A 1 91 ? -24.671 11.224 53.202 1.00 77.38 91 SER A CA 1
ATOM 730 C C . SER A 1 91 ? -23.581 11.241 54.281 1.00 77.38 91 SER A C 1
ATOM 732 O O . SER A 1 91 ? -22.516 11.819 54.070 1.00 77.38 91 SER A O 1
ATOM 734 N N . ASP A 1 92 ? -23.838 10.590 55.419 1.00 79.19 92 ASP A N 1
ATOM 735 C CA . ASP A 1 92 ? -22.993 10.685 56.614 1.00 79.19 92 ASP A CA 1
ATOM 736 C C . ASP A 1 92 ? -21.992 9.525 56.735 1.00 79.19 92 ASP A C 1
ATOM 738 O O . ASP A 1 92 ? -20.875 9.699 57.224 1.00 79.19 92 ASP A O 1
ATOM 742 N N . SER A 1 93 ? -22.386 8.318 56.318 1.00 85.75 93 SER A N 1
ATOM 743 C CA . SER A 1 93 ? -21.544 7.121 56.376 1.00 85.75 93 SER A CA 1
ATOM 744 C C . SER A 1 93 ? -22.113 6.006 55.497 1.00 85.75 93 SER A C 1
ATOM 746 O O . SER A 1 93 ? -23.192 5.473 55.765 1.00 85.75 93 SER A O 1
ATOM 748 N N . MET A 1 94 ? -21.375 5.633 54.449 1.00 86.56 94 MET A N 1
ATOM 749 C CA . MET A 1 94 ? -21.756 4.545 53.549 1.00 86.56 94 MET A CA 1
ATOM 750 C C . MET A 1 94 ? -21.371 3.180 54.142 1.00 86.56 94 MET A C 1
ATOM 752 O O . MET A 1 94 ? -20.199 2.983 54.481 1.00 86.56 94 MET A O 1
ATOM 756 N N . PRO A 1 95 ? -22.309 2.214 54.243 1.00 89.06 95 PRO A N 1
ATOM 757 C CA . PRO A 1 95 ? -21.991 0.863 54.691 1.00 89.06 95 PRO A CA 1
ATOM 758 C C . PRO A 1 95 ? -20.903 0.217 53.825 1.00 89.06 95 PRO A C 1
ATOM 760 O O . PRO A 1 95 ? -20.887 0.388 52.604 1.00 89.06 95 PRO A O 1
ATOM 763 N N . TYR A 1 96 ? -20.024 -0.574 54.450 1.00 87.56 96 TYR A N 1
ATOM 764 C CA . TYR A 1 96 ? -18.898 -1.225 53.769 1.00 87.56 96 TYR A CA 1
ATOM 765 C C . TYR A 1 96 ? -19.336 -2.021 52.535 1.00 87.56 96 TYR A C 1
ATOM 767 O O . TYR A 1 96 ? -18.721 -1.896 51.477 1.00 87.56 96 TYR A O 1
ATOM 775 N N . GLY A 1 97 ? -20.404 -2.817 52.655 1.00 87.19 97 GLY A N 1
ATOM 776 C CA . GLY A 1 97 ? -20.868 -3.651 51.555 1.00 87.19 97 GLY A CA 1
ATOM 777 C C . GLY A 1 97 ? -21.369 -2.845 50.355 1.00 87.19 97 GLY A C 1
ATOM 778 O O . GLY A 1 97 ? -21.047 -3.177 49.217 1.00 87.19 97 GLY A O 1
ATOM 779 N N . ILE A 1 98 ? -22.043 -1.720 50.598 1.00 88.31 98 ILE A N 1
ATOM 780 C CA . ILE A 1 98 ? -22.474 -0.794 49.541 1.00 88.31 98 ILE A CA 1
ATOM 781 C C . ILE A 1 98 ? -21.269 -0.179 48.844 1.00 88.31 98 ILE A C 1
ATOM 783 O O . ILE A 1 98 ? -21.180 -0.222 47.618 1.00 88.31 98 ILE A O 1
ATOM 787 N N . ASN A 1 99 ? -20.307 0.327 49.618 1.00 89.50 99 ASN A N 1
ATOM 788 C CA . ASN A 1 99 ? -19.091 0.899 49.053 1.00 89.50 99 ASN A CA 1
ATOM 789 C C . ASN A 1 99 ? -18.335 -0.138 48.208 1.00 89.50 99 ASN A C 1
ATOM 791 O O . ASN A 1 99 ? -17.889 0.149 47.103 1.00 89.50 99 ASN A O 1
ATOM 795 N N . LYS A 1 100 ? -18.254 -1.382 48.690 1.00 89.31 100 LYS A N 1
ATOM 796 C CA . LYS A 1 100 ? -17.564 -2.461 47.984 1.00 89.31 100 LYS A CA 1
ATOM 797 C C . LYS A 1 100 ? -18.289 -2.911 46.712 1.00 89.31 100 LYS A C 1
ATOM 799 O O . LYS A 1 100 ? -17.632 -3.245 45.730 1.00 89.31 100 LYS A O 1
ATOM 804 N N . MET A 1 101 ? -19.621 -2.922 46.713 1.00 89.31 101 MET A N 1
ATOM 805 C CA . MET A 1 101 ? -20.422 -3.152 45.509 1.00 89.31 101 MET A CA 1
ATOM 806 C C . MET A 1 101 ? -20.162 -2.053 44.469 1.00 89.31 101 MET A C 1
ATOM 808 O O . MET A 1 101 ? -19.925 -2.371 43.305 1.00 89.31 101 MET A O 1
ATOM 812 N N . LEU A 1 102 ? -20.156 -0.780 44.882 1.00 90.38 102 LEU A N 1
ATOM 813 C CA . LEU A 1 102 ? -19.857 0.344 43.990 1.00 90.38 102 LEU A CA 1
ATOM 814 C C . LEU A 1 102 ? -18.446 0.248 43.399 1.00 90.38 102 LEU A C 1
ATOM 816 O O . LEU A 1 102 ? -18.299 0.442 42.194 1.00 90.38 102 LEU A O 1
ATOM 820 N N . ASP A 1 103 ? -17.442 -0.123 44.202 1.00 90.50 103 ASP A N 1
ATOM 821 C CA . ASP A 1 103 ? -16.075 -0.363 43.719 1.00 90.50 103 ASP A CA 1
ATOM 822 C C . ASP A 1 103 ? -16.051 -1.430 42.612 1.00 90.50 103 ASP A C 1
ATOM 824 O O . ASP A 1 103 ? -15.380 -1.273 41.592 1.00 90.50 103 ASP A O 1
ATOM 828 N N . HIS A 1 104 ? -16.786 -2.532 42.801 1.00 91.12 104 HIS A N 1
ATOM 829 C CA . HIS A 1 104 ? -16.854 -3.621 41.823 1.00 91.12 104 HIS A CA 1
ATOM 830 C C . HIS A 1 104 ? -17.541 -3.185 40.527 1.00 91.12 104 HIS A C 1
ATOM 832 O O . HIS A 1 104 ? -17.064 -3.511 39.440 1.00 91.12 104 HIS A O 1
ATOM 838 N N . ILE A 1 105 ? -18.639 -2.434 40.635 1.00 90.44 105 ILE A N 1
ATOM 839 C CA . ILE A 1 105 ? -19.361 -1.878 39.487 1.00 90.44 105 ILE A CA 1
ATOM 840 C C . ILE A 1 105 ? -18.464 -0.900 38.712 1.00 90.44 105 ILE A C 1
ATOM 842 O O . ILE A 1 105 ? -18.363 -0.984 37.488 1.00 90.44 105 ILE A O 1
ATOM 846 N N . GLU A 1 106 ? -17.772 -0.004 39.416 1.00 90.75 106 GLU A N 1
ATOM 847 C CA . GLU A 1 106 ? -16.861 0.971 38.819 1.00 90.75 106 GLU A CA 1
ATOM 848 C C . GLU A 1 106 ? -15.681 0.301 38.118 1.00 90.75 106 GLU A C 1
ATOM 850 O O . GLU A 1 106 ? -15.372 0.636 36.973 1.00 90.75 106 GLU A O 1
ATOM 855 N N . LEU A 1 107 ? -15.045 -0.672 38.772 1.00 91.62 107 LEU A N 1
ATOM 856 C CA . LEU A 1 107 ? -13.920 -1.392 38.191 1.00 91.62 107 LEU A CA 1
ATOM 857 C C . LEU A 1 107 ? -14.336 -2.138 36.918 1.00 91.62 107 LEU A C 1
ATOM 859 O O . LEU A 1 107 ? -13.618 -2.089 35.918 1.00 91.62 107 LEU A O 1
ATOM 863 N N . ALA A 1 108 ? -15.510 -2.772 36.925 1.00 91.31 108 ALA A N 1
ATOM 864 C CA . ALA A 1 108 ? -16.054 -3.425 35.742 1.00 91.31 108 ALA A CA 1
ATOM 865 C C . ALA A 1 108 ? -16.382 -2.412 34.629 1.00 91.31 108 ALA A C 1
ATOM 867 O O . ALA A 1 108 ? -16.099 -2.674 33.460 1.00 91.31 108 ALA A O 1
ATOM 868 N N . GLY A 1 109 ? -16.891 -1.225 34.977 1.00 90.56 109 GLY A N 1
ATOM 869 C CA . GLY A 1 109 ? -17.125 -0.144 34.018 1.00 90.56 109 GLY A CA 1
ATOM 870 C C . GLY A 1 109 ? -15.827 0.338 33.361 1.00 90.56 109 GLY A C 1
ATOM 871 O O . GLY A 1 109 ? -15.760 0.500 32.143 1.00 90.56 109 GLY A O 1
ATOM 872 N N . ILE A 1 110 ? -14.754 0.504 34.141 1.00 90.56 110 ILE A N 1
ATOM 873 C CA . ILE A 1 110 ? -13.423 0.848 33.614 1.00 90.56 110 ILE A CA 1
ATOM 874 C C . ILE A 1 110 ? -12.922 -0.236 32.647 1.00 90.56 110 ILE A C 1
ATOM 876 O O . ILE A 1 110 ? -12.387 0.096 31.587 1.00 90.56 110 ILE A O 1
ATOM 880 N N . GLN A 1 111 ? -13.115 -1.517 32.979 1.00 90.25 111 GLN A N 1
ATOM 881 C CA . GLN A 1 111 ? -12.714 -2.641 32.124 1.00 90.25 111 GLN A CA 1
ATOM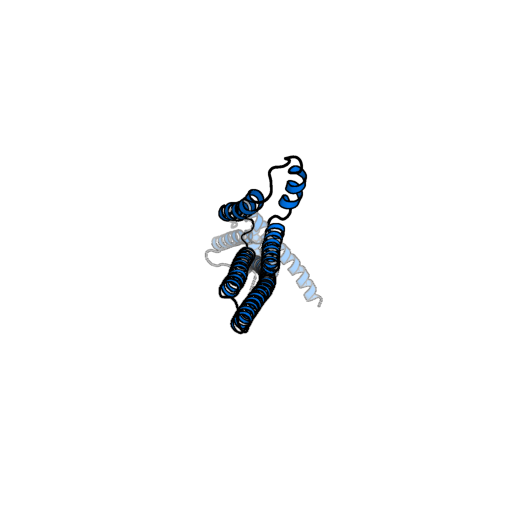 882 C C . GLN A 1 111 ? -13.444 -2.643 30.776 1.00 90.25 111 GLN A C 1
ATOM 884 O O . GLN A 1 111 ? -12.797 -2.835 29.743 1.00 90.25 111 GLN A O 1
ATOM 889 N N . VAL A 1 112 ? -14.757 -2.386 30.763 1.00 89.50 112 VAL A N 1
ATOM 890 C CA . VAL A 1 112 ? -15.543 -2.251 29.522 1.00 89.50 112 VAL A CA 1
ATOM 891 C C . VAL A 1 112 ? -14.957 -1.153 28.638 1.00 89.50 112 VAL A C 1
ATOM 893 O O . VAL A 1 112 ? -14.592 -1.411 27.490 1.00 89.50 112 VAL A O 1
ATOM 896 N N . LYS A 1 113 ? -14.764 0.045 29.200 1.00 88.94 113 LYS A N 1
ATOM 897 C CA . LYS A 1 113 ? -14.215 1.193 28.470 1.00 88.94 113 LYS A CA 1
ATOM 898 C C . LYS A 1 113 ? -12.827 0.916 27.893 1.00 88.94 113 LYS A C 1
ATOM 900 O O . LYS A 1 113 ? -12.536 1.275 26.754 1.00 88.94 113 LYS A O 1
ATOM 905 N N . GLN A 1 114 ? -11.946 0.289 28.673 1.00 89.81 114 GLN A N 1
ATOM 906 C CA . GLN A 1 114 ? -10.600 -0.063 28.212 1.00 89.81 114 GLN A CA 1
ATOM 907 C C . GLN A 1 114 ? -10.633 -1.097 27.084 1.00 89.81 114 GLN A C 1
ATOM 909 O O . GLN A 1 114 ? -9.904 -0.945 26.106 1.00 89.81 114 GLN A O 1
ATOM 914 N N . THR A 1 115 ? -11.497 -2.107 27.196 1.00 89.25 115 THR A N 1
ATOM 915 C CA . THR A 1 115 ? -11.648 -3.158 26.181 1.00 89.25 115 THR A CA 1
ATOM 916 C C . THR A 1 115 ? -12.147 -2.574 24.862 1.00 89.25 115 THR A C 1
ATOM 918 O O . THR A 1 115 ? -11.568 -2.847 23.816 1.00 89.25 115 THR A O 1
ATOM 921 N N . GLN A 1 116 ? -13.140 -1.686 24.906 1.00 87.25 116 GLN A N 1
ATOM 922 C CA . GLN A 1 116 ? -13.666 -1.011 23.716 1.00 87.25 116 GLN A CA 1
ATOM 923 C C . GLN A 1 116 ? -12.624 -0.115 23.041 1.00 87.25 116 GLN A C 1
ATOM 925 O O . GLN A 1 116 ? -12.481 -0.135 21.819 1.00 87.25 116 GLN A O 1
ATOM 930 N N . ASN A 1 117 ? -11.857 0.647 23.827 1.00 90.06 117 ASN A N 1
ATOM 931 C CA . ASN A 1 117 ? -10.769 1.460 23.285 1.00 90.06 117 ASN A CA 1
ATOM 932 C C . ASN A 1 117 ? -9.716 0.590 22.589 1.00 90.06 117 ASN A C 1
ATOM 934 O O . ASN A 1 117 ? -9.253 0.941 21.504 1.00 90.06 117 ASN A O 1
ATOM 938 N N . LEU A 1 118 ? -9.374 -0.556 23.185 1.00 92.88 118 LEU A N 1
ATOM 939 C CA . LEU A 1 118 ? -8.441 -1.513 22.602 1.00 92.88 118 LEU A CA 1
ATOM 940 C C . LEU A 1 118 ? -8.991 -2.109 21.298 1.00 92.88 118 LEU A C 1
ATOM 942 O O . LEU A 1 118 ? -8.271 -2.179 20.307 1.00 92.88 118 LEU A O 1
ATOM 946 N N . GLU A 1 119 ? -10.265 -2.504 21.263 1.00 91.06 119 GLU A N 1
ATOM 947 C CA . GLU A 1 119 ? -10.914 -3.018 20.051 1.00 91.06 119 GLU A CA 1
ATOM 948 C C . GLU A 1 119 ? -10.926 -1.978 18.926 1.00 91.06 119 GLU A C 1
ATOM 950 O O . GLU A 1 119 ? -10.587 -2.291 17.781 1.00 91.06 119 GLU A O 1
ATOM 955 N N . ALA A 1 120 ? -11.260 -0.726 19.247 1.00 91.56 120 ALA A N 1
ATOM 956 C CA . ALA A 1 120 ? -11.234 0.375 18.292 1.00 91.56 120 ALA A CA 1
ATOM 957 C C . ALA A 1 120 ? -9.816 0.622 17.754 1.00 91.56 120 ALA A C 1
ATOM 959 O O . ALA A 1 120 ? -9.630 0.810 16.545 1.00 91.56 120 ALA A O 1
ATOM 960 N N . GLU A 1 121 ? -8.808 0.576 18.629 1.00 94.06 121 GLU A N 1
ATOM 961 C CA . GLU A 1 121 ? -7.406 0.709 18.246 1.00 94.06 121 GLU A CA 1
ATOM 962 C C . GLU A 1 121 ? -6.967 -0.444 17.335 1.00 94.06 121 GLU A C 1
ATOM 964 O O . GLU A 1 121 ? -6.444 -0.184 16.248 1.00 94.06 121 GLU A O 1
ATOM 969 N N . ILE A 1 122 ? -7.261 -1.695 17.702 1.00 94.19 122 ILE A N 1
ATOM 970 C CA . ILE A 1 122 ? -6.953 -2.889 16.902 1.00 94.19 122 ILE A CA 1
ATOM 971 C C . ILE A 1 122 ? -7.597 -2.780 15.519 1.00 94.19 122 ILE A C 1
ATOM 973 O O . ILE A 1 122 ? -6.906 -2.913 14.511 1.00 94.19 122 ILE A O 1
ATOM 977 N N . LEU A 1 123 ? -8.889 -2.452 15.437 1.00 94.56 123 LEU A N 1
ATOM 978 C CA . LEU A 1 123 ? -9.588 -2.274 14.161 1.00 94.56 123 LEU A CA 1
ATOM 979 C C . LEU A 1 123 ? -8.948 -1.176 13.302 1.00 94.56 123 LEU A C 1
ATOM 981 O O . LEU A 1 123 ? -8.853 -1.312 12.076 1.00 94.56 123 LEU A O 1
ATOM 985 N N . SER A 1 124 ? -8.506 -0.082 13.925 1.00 93.81 124 SER A N 1
ATOM 986 C CA . SER A 1 124 ? -7.811 0.997 13.224 1.00 93.81 124 SER A CA 1
ATOM 987 C C . SER A 1 124 ? -6.456 0.534 12.674 1.00 93.81 124 SER A C 1
ATOM 989 O O . SER A 1 124 ? -6.152 0.796 11.506 1.00 93.81 124 SER A O 1
ATOM 991 N N . GLN A 1 125 ? -5.687 -0.220 13.464 1.00 93.38 125 GLN A N 1
ATOM 992 C CA . GLN A 1 125 ? -4.386 -0.758 13.081 1.00 93.38 125 GLN A CA 1
ATOM 993 C C . GLN A 1 125 ? -4.529 -1.815 11.978 1.00 93.38 125 GLN A C 1
ATOM 995 O O . GLN A 1 125 ? -3.808 -1.754 10.985 1.00 93.38 125 GLN A O 1
ATOM 1000 N N . THR A 1 126 ? -5.515 -2.714 12.060 1.00 94.31 126 THR A N 1
ATOM 1001 C CA . THR A 1 126 ? -5.808 -3.698 11.004 1.00 94.31 126 THR A CA 1
ATOM 1002 C C . THR A 1 126 ? -6.151 -3.015 9.680 1.00 94.31 126 THR A C 1
ATOM 1004 O O . THR A 1 126 ? -5.636 -3.399 8.628 1.00 94.31 126 THR A O 1
ATOM 1007 N N . LYS A 1 127 ? -6.959 -1.944 9.706 1.00 92.81 127 LYS A N 1
ATOM 1008 C CA . LYS A 1 127 ? -7.248 -1.147 8.501 1.00 92.81 127 LYS A CA 1
ATOM 1009 C C . LYS A 1 127 ? -5.993 -0.483 7.931 1.00 92.81 127 LYS A C 1
ATOM 1011 O O . LYS A 1 127 ? -5.878 -0.353 6.713 1.00 92.81 127 LYS A O 1
ATOM 1016 N N . GLN A 1 128 ? -5.072 -0.028 8.780 1.00 92.25 128 GLN A N 1
ATOM 1017 C CA . GLN A 1 128 ? -3.800 0.538 8.326 1.00 92.25 128 GLN A CA 1
ATOM 1018 C C . GLN A 1 128 ? -2.890 -0.531 7.715 1.00 92.25 128 GLN A C 1
ATOM 1020 O O . GLN A 1 128 ? -2.356 -0.298 6.633 1.00 92.25 128 GLN A O 1
ATOM 1025 N N . LEU A 1 129 ? -2.782 -1.709 8.333 1.00 92.56 129 LEU A N 1
ATOM 1026 C CA . LEU A 1 129 ? -2.019 -2.840 7.801 1.00 92.56 129 LEU A CA 1
ATOM 1027 C C . LEU A 1 129 ? -2.514 -3.255 6.413 1.00 92.56 129 LEU A C 1
ATOM 1029 O O . LEU A 1 129 ? -1.710 -3.321 5.488 1.00 92.56 129 LEU A O 1
ATOM 1033 N N . GLY A 1 130 ? -3.830 -3.388 6.217 1.00 92.12 130 GLY A N 1
ATOM 1034 C CA . GLY A 1 130 ? -4.386 -3.693 4.893 1.00 92.12 130 GLY A CA 1
ATOM 1035 C C . GLY A 1 130 ? -4.091 -2.611 3.840 1.00 92.12 130 GLY A C 1
ATOM 1036 O O . GLY A 1 130 ? -3.931 -2.905 2.658 1.00 92.12 130 GLY A O 1
ATOM 1037 N N . LYS A 1 131 ? -3.964 -1.334 4.233 1.00 92.19 131 LYS A N 1
ATOM 1038 C CA . LYS A 1 131 ? -3.515 -0.270 3.311 1.00 92.19 131 LYS A CA 1
ATOM 1039 C C . LYS A 1 131 ? -2.029 -0.385 2.970 1.00 92.19 131 LYS A C 1
ATOM 1041 O O . LYS A 1 131 ? -1.650 -0.028 1.857 1.00 92.19 131 LYS A O 1
ATOM 1046 N N . ILE A 1 132 ? -1.198 -0.817 3.916 1.00 92.50 132 ILE A N 1
ATOM 1047 C CA . ILE A 1 132 ? 0.239 -1.024 3.699 1.00 92.50 132 ILE A CA 1
ATOM 1048 C C . ILE A 1 132 ? 0.457 -2.209 2.759 1.00 92.50 132 ILE A C 1
ATOM 1050 O O . ILE A 1 132 ? 1.207 -2.068 1.799 1.00 92.50 132 ILE A O 1
ATOM 1054 N N . GLU A 1 133 ? -0.250 -3.316 2.975 1.00 93.56 133 GLU A N 1
ATOM 1055 C CA . GLU A 1 133 ? -0.202 -4.509 2.123 1.00 93.56 133 GLU A CA 1
ATOM 1056 C C . GLU A 1 133 ? -0.574 -4.174 0.672 1.00 93.56 133 GLU A C 1
ATOM 1058 O O . GLU A 1 133 ? 0.229 -4.371 -0.235 1.00 93.56 133 GLU A O 1
ATOM 1063 N N . ASN A 1 134 ? -1.706 -3.493 0.459 1.00 92.12 134 ASN A N 1
ATOM 1064 C CA . ASN A 1 134 ? -2.113 -3.045 -0.879 1.00 92.12 134 ASN A CA 1
ATOM 1065 C C . ASN A 1 134 ? -1.071 -2.139 -1.564 1.00 92.12 134 ASN A C 1
ATOM 1067 O O . ASN A 1 134 ? -0.853 -2.234 -2.772 1.00 92.12 134 ASN A O 1
ATOM 1071 N N . LYS A 1 135 ? -0.426 -1.237 -0.809 1.00 92.94 135 LYS A N 1
ATOM 1072 C CA . LYS A 1 135 ? 0.644 -0.381 -1.347 1.00 92.94 135 LYS A CA 1
ATOM 1073 C C . LYS A 1 135 ? 1.907 -1.175 -1.671 1.00 92.94 135 LYS A C 1
ATOM 1075 O O . LYS A 1 135 ? 2.585 -0.837 -2.637 1.00 92.94 135 LYS A O 1
ATOM 1080 N N . SER A 1 136 ? 2.225 -2.191 -0.872 1.00 92.50 136 SER A N 1
ATOM 1081 C CA . SER A 1 136 ? 3.355 -3.090 -1.110 1.00 92.50 136 SER A CA 1
ATOM 1082 C C . SER A 1 136 ? 3.169 -3.845 -2.425 1.00 92.50 136 SER A C 1
ATOM 1084 O O . SER A 1 136 ? 4.045 -3.788 -3.286 1.00 92.50 136 SER A O 1
ATOM 1086 N N . ASP A 1 137 ? 1.988 -4.426 -2.640 1.00 92.75 137 ASP A N 1
ATOM 1087 C CA . ASP A 1 137 ? 1.647 -5.138 -3.877 1.00 92.75 137 ASP A CA 1
ATOM 1088 C C . ASP A 1 137 ? 1.706 -4.227 -5.112 1.00 92.75 137 ASP A C 1
ATOM 1090 O O . ASP A 1 137 ? 2.148 -4.627 -6.194 1.00 92.75 137 ASP A O 1
ATOM 1094 N N . GLU A 1 138 ? 1.246 -2.978 -4.981 1.00 93.88 138 GLU A N 1
ATOM 1095 C CA . GLU A 1 138 ? 1.322 -2.002 -6.069 1.00 93.88 138 GLU A CA 1
ATOM 1096 C C . GLU A 1 138 ? 2.777 -1.633 -6.395 1.00 93.88 138 GLU A C 1
ATOM 1098 O O . GLU A 1 138 ? 3.146 -1.540 -7.571 1.00 93.88 138 GLU A O 1
ATOM 1103 N N . LEU A 1 139 ? 3.613 -1.441 -5.369 1.00 93.31 139 LEU A N 1
ATOM 1104 C CA . LEU A 1 139 ? 5.037 -1.156 -5.534 1.00 93.31 139 LEU A CA 1
ATOM 1105 C C . LEU A 1 139 ? 5.777 -2.322 -6.186 1.00 93.31 139 LEU A C 1
ATOM 1107 O O . LEU A 1 139 ? 6.577 -2.084 -7.090 1.00 93.31 139 LEU A O 1
ATOM 1111 N N . GLU A 1 140 ? 5.479 -3.561 -5.799 1.00 94.62 140 GLU A N 1
ATOM 1112 C CA . GLU A 1 140 ? 6.080 -4.757 -6.391 1.00 94.62 140 GLU A CA 1
ATOM 1113 C C . GLU A 1 140 ? 5.734 -4.874 -7.881 1.00 94.62 140 GLU A C 1
ATOM 1115 O O . GLU A 1 140 ? 6.625 -4.971 -8.731 1.00 94.62 140 GLU A O 1
ATOM 1120 N N . LYS A 1 141 ? 4.449 -4.731 -8.236 1.00 93.62 141 LYS A N 1
ATOM 1121 C CA . LYS A 1 141 ? 4.002 -4.725 -9.641 1.00 93.62 141 LYS A CA 1
ATOM 1122 C C . LYS A 1 141 ? 4.657 -3.605 -10.444 1.00 93.62 141 LYS A C 1
ATOM 1124 O O . LYS A 1 141 ? 5.041 -3.798 -11.601 1.00 93.62 141 LYS A O 1
ATOM 1129 N N . ARG A 1 142 ? 4.788 -2.419 -9.848 1.00 92.81 142 ARG A N 1
ATOM 1130 C CA . ARG A 1 142 ? 5.426 -1.270 -10.494 1.00 92.81 142 ARG A CA 1
ATOM 1131 C C . ARG A 1 142 ? 6.925 -1.504 -10.691 1.00 92.81 142 ARG A C 1
ATOM 1133 O O . ARG A 1 142 ? 7.433 -1.174 -11.761 1.00 92.81 142 ARG A O 1
ATOM 1140 N N . SER A 1 143 ? 7.603 -2.104 -9.715 1.00 93.12 143 SER A N 1
ATOM 1141 C CA . SER A 1 143 ? 9.018 -2.476 -9.799 1.00 93.12 143 SER A CA 1
ATOM 1142 C C . SER A 1 143 ? 9.262 -3.467 -10.934 1.00 93.12 143 SER A C 1
ATOM 1144 O O . SER A 1 143 ? 10.055 -3.177 -11.827 1.00 93.12 143 SER A O 1
ATOM 1146 N N . ALA A 1 144 ? 8.491 -4.559 -10.987 1.00 92.88 144 ALA A N 1
ATOM 1147 C CA . ALA A 1 144 ? 8.576 -5.541 -12.070 1.00 92.88 144 ALA A CA 1
ATOM 1148 C C . ALA A 1 144 ? 8.305 -4.907 -13.449 1.00 92.88 144 ALA A C 1
A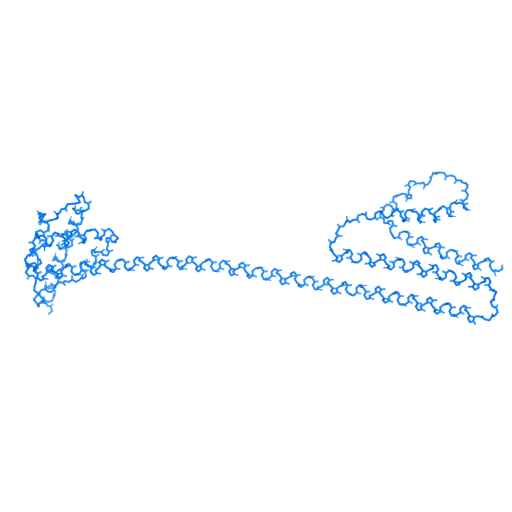TOM 1150 O O . ALA A 1 144 ? 8.976 -5.199 -14.442 1.00 92.88 144 ALA A O 1
ATOM 1151 N N . SER A 1 145 ? 7.352 -3.969 -13.525 1.00 93.50 145 SER A N 1
ATOM 1152 C CA . SER A 1 145 ? 7.102 -3.220 -14.760 1.00 93.50 145 SER A CA 1
ATOM 1153 C C . SER A 1 145 ? 8.301 -2.363 -15.175 1.00 93.50 145 SER A C 1
ATOM 1155 O O . SER A 1 145 ? 8.650 -2.342 -16.357 1.00 93.50 145 SER A O 1
ATOM 1157 N N . TYR A 1 146 ? 8.942 -1.658 -14.239 1.00 92.25 146 TYR A N 1
ATOM 1158 C CA . TYR A 1 146 ? 10.129 -0.857 -14.535 1.00 92.25 146 TYR A CA 1
ATOM 1159 C C . TYR A 1 146 ? 11.318 -1.712 -14.957 1.00 92.25 146 TYR A C 1
ATOM 1161 O O . TYR A 1 146 ? 11.998 -1.339 -15.910 1.00 92.25 146 TYR A O 1
ATOM 1169 N N . GLU A 1 147 ? 11.525 -2.854 -14.310 1.00 92.75 147 GLU A N 1
ATOM 1170 C CA . GLU A 1 147 ? 12.587 -3.800 -14.650 1.00 92.75 147 GLU A CA 1
ATOM 1171 C C . GLU A 1 147 ? 12.432 -4.298 -16.092 1.00 92.75 147 GLU A C 1
ATOM 1173 O O . GLU A 1 147 ? 13.328 -4.096 -16.911 1.00 92.75 147 GLU A O 1
ATOM 1178 N N . SER A 1 148 ? 11.235 -4.766 -16.471 1.00 89.56 148 SER A N 1
ATOM 1179 C CA . SER A 1 148 ? 10.964 -5.196 -17.854 1.00 89.56 148 SER A CA 1
ATOM 1180 C C . SER A 1 148 ? 11.158 -4.074 -18.889 1.00 89.56 148 SER A C 1
ATOM 1182 O O . SER A 1 148 ? 11.685 -4.287 -19.986 1.00 89.56 148 SER A O 1
ATOM 1184 N N . LYS A 1 149 ? 10.766 -2.835 -18.552 1.00 89.19 149 LYS A N 1
ATOM 1185 C CA . LYS A 1 149 ? 10.966 -1.671 -19.428 1.00 89.19 149 LYS A CA 1
ATOM 1186 C C . LYS A 1 149 ? 12.447 -1.356 -19.585 1.00 89.19 149 LYS A C 1
ATOM 1188 O O . LYS A 1 149 ? 12.872 -1.036 -20.696 1.00 89.19 149 LYS A O 1
ATOM 1193 N N . LEU A 1 150 ? 13.218 -1.458 -18.509 1.00 88.88 150 LEU A N 1
ATOM 1194 C CA . LEU A 1 150 ? 14.649 -1.196 -18.500 1.00 88.88 150 LEU A CA 1
ATOM 1195 C C . LEU A 1 150 ? 15.402 -2.237 -19.330 1.00 88.88 150 LEU A C 1
ATOM 1197 O O . LEU A 1 150 ? 16.171 -1.843 -20.204 1.00 88.88 150 LEU A O 1
ATOM 1201 N N . GLU A 1 151 ? 15.095 -3.525 -19.166 1.00 89.06 151 GLU A N 1
ATOM 1202 C CA . GLU A 1 151 ? 15.641 -4.600 -20.005 1.00 89.06 151 GLU A CA 1
ATOM 1203 C C . GLU A 1 151 ? 15.332 -4.365 -21.489 1.00 89.06 151 GLU A C 1
ATOM 1205 O O . GLU A 1 151 ? 16.226 -4.374 -22.340 1.00 89.06 151 GLU A O 1
ATOM 1210 N N . SER A 1 152 ? 14.072 -4.057 -21.816 1.00 85.06 152 SER A N 1
ATOM 1211 C CA . SER A 1 152 ? 13.675 -3.797 -23.205 1.00 85.06 152 SER A CA 1
ATOM 1212 C C . SER A 1 152 ? 14.384 -2.573 -23.802 1.00 85.06 152 SER A C 1
ATOM 1214 O O . SER A 1 152 ? 14.717 -2.555 -24.989 1.00 85.06 152 SER A O 1
ATOM 1216 N N . SER A 1 153 ? 14.638 -1.547 -22.984 1.00 83.06 153 SER A N 1
ATOM 1217 C CA . SER A 1 153 ? 15.363 -0.344 -23.388 1.00 83.06 153 SER A CA 1
ATOM 1218 C C . SER A 1 153 ? 16.841 -0.646 -23.622 1.00 83.06 153 SER A C 1
ATOM 1220 O O . SER A 1 153 ? 17.386 -0.265 -24.657 1.00 83.06 153 SER A O 1
ATOM 1222 N N . GLN A 1 154 ? 17.474 -1.409 -22.725 1.00 85.50 154 GLN A N 1
ATOM 1223 C CA . GLN A 1 154 ? 18.859 -1.851 -22.883 1.00 85.50 154 GLN A CA 1
ATOM 1224 C C . GLN A 1 154 ? 19.045 -2.635 -24.184 1.00 85.50 154 GLN A C 1
ATOM 1226 O O . GLN A 1 154 ? 19.926 -2.297 -24.974 1.00 85.50 154 GLN A O 1
ATOM 1231 N N . VAL A 1 155 ? 18.178 -3.612 -24.470 1.00 86.75 155 VAL A N 1
ATOM 1232 C CA . VAL A 1 155 ? 18.239 -4.392 -25.720 1.00 86.75 155 VAL A CA 1
ATOM 1233 C C . VAL A 1 155 ? 18.129 -3.486 -26.954 1.00 86.75 155 VAL A C 1
ATOM 1235 O O . VAL A 1 155 ? 18.905 -3.637 -27.903 1.00 86.75 155 VAL A O 1
ATOM 1238 N N . LYS A 1 156 ? 17.215 -2.504 -26.945 1.00 82.81 156 LYS A N 1
ATOM 1239 C CA . LYS A 1 156 ? 17.070 -1.527 -28.042 1.00 82.81 156 LYS A CA 1
ATOM 1240 C C . LYS A 1 156 ? 18.321 -0.669 -28.221 1.00 82.81 156 LYS A C 1
ATOM 1242 O O . LYS A 1 156 ? 18.753 -0.452 -29.355 1.00 82.81 156 LYS A O 1
ATOM 1247 N N . ILE A 1 157 ? 18.913 -0.207 -27.122 1.00 83.50 157 ILE A N 1
ATOM 1248 C CA . ILE A 1 157 ? 20.139 0.596 -27.126 1.00 83.50 157 ILE A CA 1
ATOM 1249 C C . ILE A 1 157 ? 21.306 -0.220 -27.697 1.00 83.50 157 ILE A C 1
ATOM 1251 O O . ILE A 1 157 ? 21.955 0.239 -28.636 1.00 83.50 157 ILE A O 1
ATOM 1255 N N . TYR A 1 158 ? 21.530 -1.448 -27.218 1.00 86.62 158 TYR A N 1
ATOM 1256 C CA . TYR A 1 158 ? 22.594 -2.323 -27.728 1.00 86.62 158 TYR A CA 1
ATOM 1257 C C . TYR A 1 158 ? 22.429 -2.640 -29.214 1.00 86.62 158 TYR A C 1
ATOM 1259 O O . TYR A 1 158 ? 23.379 -2.507 -29.984 1.00 86.62 158 TYR A O 1
ATOM 1267 N N . THR A 1 159 ? 21.212 -2.988 -29.639 1.00 86.50 159 THR A N 1
ATOM 1268 C CA . THR A 1 159 ? 20.904 -3.241 -31.056 1.00 86.50 159 THR A CA 1
ATOM 1269 C C . THR A 1 159 ? 21.246 -2.026 -31.918 1.00 86.50 159 THR A C 1
ATOM 1271 O O . THR A 1 159 ? 21.818 -2.149 -33.001 1.00 86.50 159 THR A O 1
ATOM 1274 N N . SER A 1 160 ? 20.948 -0.832 -31.415 1.00 81.56 160 SER A N 1
ATOM 1275 C CA . SER A 1 160 ? 21.205 0.407 -32.139 1.00 81.56 160 SER A CA 1
ATOM 1276 C C . SER A 1 160 ? 22.685 0.774 -32.172 1.00 81.56 160 SER A C 1
ATOM 1278 O O . SER A 1 160 ? 23.168 1.220 -33.210 1.00 81.56 160 SER A O 1
ATOM 1280 N N . PHE A 1 161 ? 23.433 0.522 -31.095 1.00 86.75 161 PHE A N 1
ATOM 1281 C CA . PHE A 1 161 ? 24.890 0.652 -31.106 1.00 86.75 161 PHE A CA 1
ATOM 1282 C C . PHE A 1 161 ? 25.532 -0.267 -32.145 1.00 86.75 161 PHE A C 1
ATOM 1284 O O . PHE A 1 161 ? 26.371 0.191 -32.919 1.00 86.75 161 PHE A O 1
ATOM 1291 N N . ILE A 1 162 ? 25.100 -1.529 -32.225 1.00 87.75 162 ILE A N 1
ATOM 1292 C CA . ILE A 1 162 ? 25.589 -2.477 -33.237 1.00 87.75 162 ILE A CA 1
ATOM 1293 C C . ILE A 1 162 ? 25.300 -1.953 -34.652 1.00 87.75 162 ILE A C 1
ATOM 1295 O O . ILE A 1 162 ? 26.181 -1.982 -35.511 1.00 87.75 162 ILE A O 1
ATOM 1299 N N . ALA A 1 163 ? 24.103 -1.410 -34.891 1.00 85.88 163 ALA A N 1
ATOM 1300 C CA . ALA A 1 163 ? 23.744 -0.823 -36.181 1.00 85.88 163 ALA A CA 1
ATOM 1301 C C . ALA A 1 163 ? 24.613 0.399 -36.541 1.00 85.88 163 ALA A C 1
ATOM 1303 O O . ALA A 1 163 ? 25.076 0.509 -37.678 1.00 85.88 163 ALA A O 1
ATOM 1304 N N . ILE A 1 164 ? 24.875 1.292 -35.577 1.00 85.75 164 ILE A N 1
ATOM 1305 C CA . ILE A 1 164 ? 25.762 2.453 -35.757 1.00 85.75 164 ILE A CA 1
ATOM 1306 C C . ILE A 1 164 ? 27.181 1.994 -36.098 1.00 85.75 164 ILE A C 1
ATOM 1308 O O . ILE A 1 164 ? 27.776 2.500 -37.048 1.00 85.75 164 ILE A O 1
ATOM 1312 N N . ILE A 1 165 ? 27.714 1.017 -35.360 1.00 89.44 165 ILE A N 1
ATOM 1313 C CA . ILE A 1 165 ? 29.053 0.469 -35.604 1.00 89.44 165 ILE A CA 1
ATOM 1314 C C . ILE A 1 165 ? 29.131 -0.122 -37.013 1.00 89.44 165 ILE A C 1
ATOM 1316 O O . ILE A 1 165 ? 30.043 0.225 -37.757 1.00 89.44 165 ILE A O 1
ATOM 1320 N N . GLY A 1 166 ? 28.151 -0.934 -37.421 1.00 87.88 166 GLY A N 1
ATOM 1321 C CA . GLY A 1 166 ? 28.114 -1.512 -38.767 1.00 87.88 166 GLY A CA 1
ATOM 1322 C C . GLY A 1 166 ? 28.089 -0.452 -39.874 1.00 87.88 166 GLY A C 1
ATOM 1323 O O . GLY A 1 166 ? 28.812 -0.564 -40.866 1.00 87.88 166 GLY A O 1
ATOM 1324 N N . LEU A 1 167 ? 27.316 0.621 -39.676 1.00 85.62 167 LEU A N 1
ATOM 1325 C CA . LEU A 1 167 ? 27.263 1.765 -40.584 1.00 85.62 167 LEU A CA 1
ATOM 1326 C C . LEU A 1 167 ? 28.633 2.467 -40.684 1.00 85.62 167 LEU A C 1
ATOM 1328 O O . LEU A 1 167 ? 29.116 2.714 -41.792 1.00 85.62 167 LEU A O 1
ATOM 1332 N N . PHE A 1 168 ? 29.287 2.745 -39.551 1.00 84.94 168 PHE A N 1
ATOM 1333 C CA . PHE A 1 168 ? 30.626 3.346 -39.530 1.00 84.94 168 PHE A CA 1
ATOM 1334 C C . PHE A 1 168 ? 31.682 2.444 -40.172 1.00 84.94 168 PHE A C 1
ATOM 1336 O O . PHE A 1 168 ? 32.490 2.932 -40.961 1.00 84.94 168 PHE A O 1
ATOM 1343 N N . SER A 1 169 ? 31.659 1.136 -39.908 1.00 90.00 169 SER A N 1
ATOM 1344 C CA . SER A 1 169 ? 32.573 0.180 -40.539 1.00 90.00 169 SER A CA 1
ATOM 1345 C C . SER A 1 169 ? 32.425 0.184 -42.060 1.00 90.00 169 SER A C 1
ATOM 1347 O O . SER A 1 169 ? 33.426 0.274 -42.769 1.00 90.00 169 SER A O 1
ATOM 1349 N N . SER A 1 170 ? 31.191 0.173 -42.578 1.00 85.44 170 SER A N 1
ATOM 1350 C CA . SER A 1 170 ? 30.939 0.266 -44.022 1.00 85.44 170 SER A CA 1
ATOM 1351 C C . SER A 1 170 ? 31.476 1.566 -44.627 1.00 85.44 170 SER A C 1
ATOM 1353 O O . SER A 1 170 ? 32.015 1.547 -45.734 1.00 85.44 170 SER A O 1
ATOM 1355 N N . LEU A 1 171 ? 31.336 2.692 -43.923 1.00 83.69 171 LEU A N 1
ATOM 1356 C CA . LEU A 1 171 ? 31.846 3.983 -44.386 1.00 83.69 171 LEU A CA 1
ATOM 1357 C C . LEU A 1 171 ? 33.379 4.004 -44.422 1.00 83.69 171 LEU A C 1
ATOM 1359 O O . LEU A 1 171 ? 33.954 4.444 -45.416 1.00 83.69 171 LEU A O 1
ATOM 1363 N N . ILE A 1 172 ? 34.039 3.477 -43.389 1.00 87.56 172 ILE A N 1
ATOM 1364 C CA . ILE A 1 172 ? 35.503 3.366 -43.338 1.00 87.56 172 ILE A CA 1
ATOM 1365 C C . ILE A 1 172 ? 36.017 2.479 -44.480 1.00 87.56 172 ILE A C 1
ATOM 1367 O O . ILE A 1 172 ? 36.944 2.872 -45.189 1.00 87.56 172 ILE A O 1
ATOM 1371 N N . PHE A 1 173 ? 35.387 1.324 -44.722 1.00 85.69 173 PHE A N 1
ATOM 1372 C CA . PHE A 1 173 ? 35.759 0.455 -45.842 1.00 85.69 173 PHE A CA 1
ATOM 1373 C C . PHE A 1 173 ? 35.555 1.132 -47.202 1.00 85.69 173 PHE A C 1
ATOM 1375 O O . PHE A 1 173 ? 36.420 1.019 -48.069 1.00 85.69 173 PHE A O 1
ATOM 1382 N N . SER A 1 174 ? 34.465 1.883 -47.382 1.00 81.69 174 SER A N 1
ATOM 1383 C CA . SER A 1 174 ? 34.227 2.650 -48.611 1.00 81.69 174 SER A CA 1
ATOM 1384 C C . SER A 1 174 ? 35.269 3.755 -48.814 1.00 81.69 174 SER A C 1
ATOM 1386 O O . SER A 1 174 ? 35.736 3.946 -49.935 1.00 81.69 174 SER A O 1
ATOM 1388 N N . LEU A 1 175 ? 35.661 4.466 -47.750 1.00 82.94 175 LEU A N 1
ATOM 1389 C CA . LEU A 1 175 ? 36.688 5.511 -47.799 1.00 82.94 175 LEU A CA 1
ATOM 1390 C C . LEU A 1 175 ? 38.057 4.941 -48.159 1.00 82.94 175 LEU A C 1
ATOM 1392 O O . LEU A 1 175 ? 38.703 5.449 -49.073 1.00 82.94 175 LEU A O 1
ATOM 1396 N N . PHE A 1 176 ? 38.485 3.865 -47.497 1.00 85.75 176 PHE A N 1
ATOM 1397 C CA . PHE A 1 176 ? 39.763 3.233 -47.815 1.00 85.75 176 PHE A CA 1
ATOM 1398 C C . PHE A 1 176 ? 39.762 2.572 -49.197 1.00 85.75 176 PHE A C 1
ATOM 1400 O O . PHE A 1 176 ? 40.767 2.654 -49.903 1.00 85.75 176 PHE A O 1
ATOM 1407 N N . GLY A 1 177 ? 38.639 1.993 -49.630 1.00 82.44 177 GLY A N 1
ATOM 1408 C CA . GLY A 1 177 ? 38.484 1.463 -50.987 1.00 82.44 177 GLY A CA 1
ATOM 1409 C C . GLY A 1 177 ? 38.564 2.553 -52.064 1.00 82.44 177 GLY A C 1
ATOM 1410 O O . GLY A 1 177 ? 39.283 2.397 -53.054 1.00 82.44 177 GLY A O 1
ATOM 1411 N N . GLY A 1 178 ? 37.888 3.686 -51.848 1.00 79.19 178 GLY A N 1
ATOM 1412 C CA . GLY A 1 178 ? 37.929 4.843 -52.747 1.00 79.19 178 GLY A CA 1
ATOM 1413 C C . GLY A 1 178 ? 39.305 5.513 -52.794 1.00 79.19 178 GLY A C 1
ATOM 1414 O O . GLY A 1 178 ? 39.798 5.852 -53.872 1.00 79.19 178 GLY A O 1
ATOM 1415 N N . PHE A 1 179 ? 39.968 5.642 -51.642 1.00 82.00 179 PHE A N 1
ATOM 1416 C CA . PHE A 1 179 ? 41.317 6.199 -51.557 1.00 82.00 179 PHE A CA 1
ATOM 1417 C C . PHE A 1 179 ? 42.343 5.313 -52.266 1.00 82.00 179 PHE A C 1
ATOM 1419 O O . PHE A 1 179 ? 43.107 5.808 -53.090 1.00 82.00 179 PHE A O 1
ATOM 1426 N N . LYS A 1 180 ? 42.308 3.995 -52.026 1.00 84.56 180 LYS A N 1
ATOM 1427 C CA . LYS A 1 180 ? 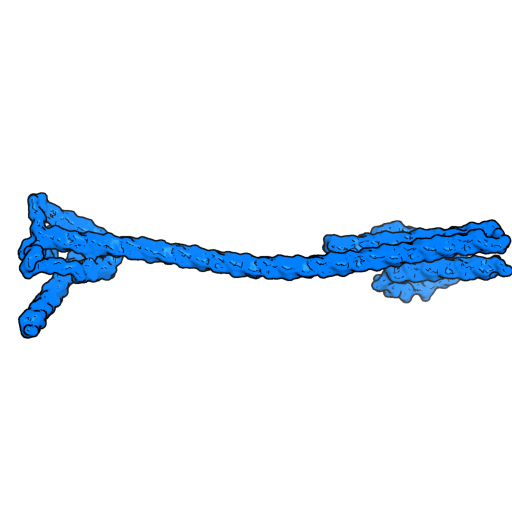43.173 3.032 -52.720 1.00 84.56 180 LYS A CA 1
ATOM 1428 C C . LYS A 1 180 ? 43.003 3.112 -54.238 1.00 84.56 180 LYS A C 1
ATOM 1430 O O . LYS A 1 180 ? 43.989 3.247 -54.950 1.00 84.56 180 LYS A O 1
ATOM 1435 N N . SER A 1 181 ? 41.758 3.139 -54.714 1.00 80.44 181 SER A N 1
ATOM 1436 C CA . SER A 1 181 ? 41.460 3.263 -56.148 1.00 80.44 181 SER A CA 1
ATOM 1437 C C . SER A 1 181 ? 42.023 4.560 -56.745 1.00 80.44 181 SER A C 1
ATOM 1439 O O . SER A 1 181 ? 42.548 4.564 -57.854 1.00 80.44 181 SER A O 1
ATOM 1441 N N . THR A 1 182 ? 41.963 5.662 -55.992 1.00 79.31 182 THR A N 1
ATOM 1442 C CA . THR A 1 182 ? 42.520 6.957 -56.412 1.00 79.31 182 THR A CA 1
ATOM 1443 C C . THR A 1 182 ? 44.047 6.909 -56.518 1.00 79.31 182 THR A C 1
ATOM 1445 O O . THR A 1 182 ? 44.612 7.409 -57.491 1.00 79.31 182 THR A O 1
ATOM 1448 N N . VAL A 1 183 ? 44.716 6.280 -55.546 1.00 83.25 183 VAL A N 1
ATOM 1449 C CA . VAL A 1 183 ? 46.174 6.082 -55.555 1.00 83.25 183 VAL A CA 1
ATOM 1450 C C . VAL A 1 183 ? 46.604 5.202 -56.731 1.00 83.25 183 VAL A C 1
ATOM 1452 O O . VAL A 1 183 ? 47.555 5.551 -57.426 1.00 83.25 183 VAL A O 1
ATOM 1455 N N . ASP A 1 184 ? 45.878 4.117 -57.010 1.00 82.19 184 ASP A N 1
ATOM 1456 C CA . ASP A 1 184 ? 46.184 3.200 -58.116 1.00 82.19 184 ASP A CA 1
ATOM 1457 C C . ASP A 1 184 ? 46.080 3.903 -59.488 1.00 82.19 184 ASP A C 1
ATOM 1459 O O . ASP A 1 184 ? 46.945 3.743 -60.355 1.00 82.19 184 ASP A O 1
ATOM 1463 N N . ILE A 1 185 ? 45.069 4.761 -59.674 1.00 77.62 185 ILE A N 1
ATOM 1464 C CA . ILE A 1 185 ? 44.915 5.574 -60.893 1.00 77.62 185 ILE A CA 1
ATOM 1465 C C . ILE A 1 185 ? 46.061 6.584 -61.027 1.00 77.62 185 ILE A C 1
ATOM 1467 O O . ILE A 1 185 ? 46.603 6.757 -62.119 1.00 77.62 185 ILE A O 1
ATOM 1471 N N . ALA A 1 186 ? 46.465 7.225 -59.927 1.00 71.81 186 ALA A N 1
ATOM 1472 C CA . ALA A 1 186 ? 47.580 8.171 -59.920 1.00 71.81 186 ALA A CA 1
ATOM 1473 C C . ALA A 1 186 ? 48.942 7.497 -60.187 1.00 71.81 186 ALA A C 1
ATOM 1475 O O . ALA A 1 186 ? 49.835 8.126 -60.750 1.00 71.81 186 ALA A O 1
ATOM 1476 N N . ALA A 1 187 ? 49.097 6.223 -59.818 1.00 77.50 187 ALA A N 1
ATOM 1477 C CA . ALA A 1 187 ? 50.321 5.443 -60.010 1.00 77.50 187 ALA A CA 1
ATOM 1478 C C . ALA A 1 187 ? 50.451 4.798 -61.408 1.00 77.50 187 ALA A C 1
ATOM 1480 O O . ALA A 1 187 ? 51.487 4.206 -61.724 1.00 77.50 187 ALA A O 1
ATOM 1481 N N . THR A 1 188 ? 49.426 4.894 -62.262 1.00 77.88 188 THR A N 1
ATOM 1482 C CA . THR A 1 188 ? 49.444 4.310 -63.613 1.00 77.88 188 THR A CA 1
ATOM 1483 C C . THR A 1 188 ? 50.472 5.028 -64.502 1.00 77.88 188 THR A C 1
ATOM 1485 O O . THR A 1 188 ? 50.510 6.255 -64.539 1.00 77.88 188 THR A O 1
ATOM 1488 N N . LYS A 1 189 ? 51.324 4.292 -65.236 1.00 55.72 189 LYS A N 1
ATOM 1489 C CA . LYS A 1 189 ? 52.328 4.883 -66.147 1.00 55.72 189 LYS A CA 1
ATOM 1490 C C . LYS A 1 189 ? 51.656 5.535 -67.364 1.00 55.72 189 LYS A C 1
ATOM 1492 O O . LYS A 1 189 ? 50.854 4.901 -68.043 1.00 55.72 189 LYS A O 1
ATOM 1497 N N . SER A 1 190 ? 52.056 6.775 -67.665 1.00 63.75 190 SER A N 1
ATOM 1498 C CA . SER A 1 190 ? 51.617 7.578 -68.826 1.00 63.75 190 SER A CA 1
ATOM 1499 C C . SER A 1 190 ? 50.094 7.761 -68.980 1.00 63.75 190 SER A C 1
ATOM 1501 O O . SER A 1 190 ? 49.543 7.466 -70.041 1.00 63.75 190 SER A O 1
ATOM 1503 N N . PRO A 1 191 ? 49.385 8.270 -67.959 1.00 64.25 191 PRO A N 1
ATOM 1504 C CA . PRO A 1 191 ? 47.973 8.553 -68.100 1.00 64.25 191 PRO A CA 1
ATOM 1505 C C . PRO A 1 191 ? 47.765 9.886 -68.831 1.00 64.25 191 PRO A C 1
ATOM 1507 O O . PRO A 1 191 ? 48.446 10.880 -68.566 1.00 64.25 191 PRO A O 1
ATOM 1510 N N . THR A 1 192 ? 46.793 9.940 -69.738 1.00 72.62 192 THR A N 1
ATOM 1511 C CA . THR A 1 192 ? 46.321 11.217 -70.278 1.00 72.62 192 THR A CA 1
ATOM 1512 C C . THR A 1 192 ? 45.668 12.024 -69.154 1.00 72.62 192 THR A C 1
ATOM 1514 O O . THR A 1 192 ? 44.884 11.499 -68.361 1.00 72.62 192 THR A O 1
ATOM 1517 N N . LEU A 1 193 ? 45.992 13.319 -69.069 1.00 69.94 193 LEU A N 1
ATOM 1518 C CA . LEU A 1 193 ? 45.524 14.201 -67.989 1.00 69.94 193 LEU A CA 1
ATOM 1519 C C . LEU A 1 193 ? 43.986 14.227 -67.895 1.00 69.94 193 LEU A C 1
ATOM 1521 O O . LEU A 1 193 ? 43.428 14.275 -66.801 1.00 69.94 193 LEU A O 1
ATOM 1525 N N . SER A 1 194 ? 43.304 14.100 -69.038 1.00 69.69 194 SER A N 1
ATOM 1526 C CA . SER A 1 194 ? 41.849 13.960 -69.137 1.00 69.69 194 SER A CA 1
ATOM 1527 C C . SER A 1 194 ? 41.320 12.680 -68.480 1.00 69.69 194 SER A C 1
ATOM 1529 O O . SER A 1 194 ? 40.336 12.744 -67.748 1.00 69.69 194 SER A O 1
ATOM 1531 N N . HIS A 1 195 ? 41.977 11.532 -68.670 1.00 71.25 195 HIS A N 1
ATOM 1532 C CA . HIS A 1 195 ? 41.543 10.252 -68.103 1.00 71.25 195 HIS A CA 1
ATOM 1533 C C . HIS A 1 195 ? 41.671 10.224 -66.573 1.00 71.25 195 HIS A C 1
ATOM 1535 O O . HIS A 1 195 ? 40.795 9.704 -65.881 1.00 71.25 195 HIS A O 1
ATOM 1541 N N . VAL A 1 196 ? 42.724 10.837 -66.024 1.00 74.56 196 VAL A N 1
ATOM 1542 C CA . VAL A 1 196 ? 42.914 10.969 -64.566 1.00 74.56 196 VAL A CA 1
ATOM 1543 C C . VAL A 1 196 ? 41.864 11.894 -63.969 1.00 74.56 196 VAL A C 1
ATOM 1545 O O . VAL A 1 196 ? 41.245 11.541 -62.967 1.00 74.56 196 VAL A O 1
ATOM 1548 N N . LEU A 1 197 ? 41.602 13.039 -64.606 1.00 72.75 197 LEU A N 1
ATOM 1549 C CA . LEU A 1 197 ? 40.600 13.992 -64.129 1.00 72.75 197 LEU A CA 1
ATOM 1550 C C . LEU A 1 197 ? 39.192 13.368 -64.120 1.00 72.75 197 LEU A C 1
ATOM 1552 O O . LEU A 1 197 ? 38.460 13.482 -63.134 1.00 72.75 197 LEU A O 1
ATOM 1556 N N . VAL A 1 198 ? 38.825 12.658 -65.192 1.00 75.56 198 VAL A N 1
ATOM 1557 C CA . VAL A 1 198 ? 37.538 11.949 -65.311 1.00 75.56 198 VAL A CA 1
ATOM 1558 C C . VAL A 1 198 ? 37.426 10.817 -64.285 1.00 75.56 198 VAL A C 1
ATOM 1560 O O . VAL A 1 198 ? 36.400 10.681 -63.622 1.00 75.56 198 VAL A O 1
ATOM 1563 N N . SER A 1 199 ? 38.488 10.039 -64.078 1.00 71.56 199 SER A N 1
ATOM 1564 C CA . SER A 1 199 ? 38.450 8.932 -63.119 1.00 71.56 199 SER A CA 1
ATOM 1565 C C . SER A 1 199 ? 38.357 9.430 -61.669 1.00 71.56 199 SER A C 1
ATOM 1567 O O . SER A 1 199 ? 37.505 8.958 -60.916 1.00 71.56 199 SER A O 1
ATOM 1569 N N . ILE A 1 200 ? 39.141 10.444 -61.285 1.00 75.06 200 ILE A N 1
ATOM 1570 C CA . ILE A 1 200 ? 39.095 11.035 -59.935 1.00 75.06 200 ILE A CA 1
ATOM 1571 C C . ILE A 1 200 ? 37.739 11.701 -59.670 1.00 75.06 200 ILE A C 1
ATOM 1573 O O . ILE A 1 200 ? 37.164 11.517 -58.598 1.00 75.06 200 ILE A O 1
ATOM 1577 N N . SER A 1 201 ? 37.196 12.441 -60.641 1.00 74.31 201 SER A N 1
ATOM 1578 C CA . SER A 1 201 ? 35.867 13.057 -60.510 1.00 74.31 201 SER A CA 1
ATOM 1579 C C . SER A 1 201 ? 34.752 12.017 -60.386 1.00 74.31 201 SER A C 1
ATOM 1581 O O . SER A 1 201 ? 33.865 12.189 -59.550 1.00 74.31 201 SER A O 1
ATOM 1583 N N . SER A 1 202 ? 34.820 10.904 -61.124 1.00 72.12 202 SER A N 1
ATOM 1584 C CA . SER A 1 202 ? 33.846 9.812 -60.998 1.00 72.12 202 SER A CA 1
ATOM 1585 C C . SER A 1 202 ? 33.869 9.165 -59.605 1.00 72.12 202 SER A C 1
ATOM 1587 O O . SER A 1 202 ? 32.815 8.986 -58.993 1.00 72.12 202 SER A O 1
ATOM 1589 N N . ILE A 1 203 ? 35.061 8.916 -59.046 1.00 76.75 203 ILE A N 1
ATOM 1590 C CA . ILE A 1 203 ? 35.230 8.389 -57.684 1.00 76.75 203 ILE A CA 1
ATOM 1591 C C . ILE A 1 203 ? 34.743 9.413 -56.655 1.00 76.75 203 ILE A C 1
ATOM 1593 O O . ILE A 1 203 ? 34.027 9.055 -55.723 1.00 76.75 203 ILE A O 1
ATOM 1597 N N . GLY A 1 204 ? 35.063 10.696 -56.839 1.00 73.12 204 GLY A N 1
ATOM 1598 C CA . GLY A 1 204 ? 34.595 11.778 -55.972 1.00 73.12 204 GLY A CA 1
ATOM 1599 C C . GLY A 1 204 ? 33.068 11.863 -55.907 1.00 73.12 204 GLY A C 1
ATOM 1600 O O . GLY A 1 204 ? 32.506 11.976 -54.819 1.00 73.12 204 GLY A O 1
ATOM 1601 N N . ILE A 1 205 ? 32.383 11.731 -57.047 1.00 75.69 205 ILE A N 1
ATOM 1602 C CA . ILE A 1 205 ? 30.914 11.713 -57.110 1.00 75.69 205 ILE A CA 1
ATOM 1603 C C . ILE A 1 205 ? 30.353 10.495 -56.365 1.00 75.69 205 ILE A C 1
ATOM 1605 O O . ILE A 1 205 ? 29.451 10.652 -55.541 1.00 75.69 205 ILE A O 1
ATOM 1609 N N . VAL A 1 206 ? 30.912 9.298 -56.586 1.00 74.88 206 VAL A N 1
ATOM 1610 C CA . VAL A 1 206 ? 30.514 8.073 -55.864 1.00 74.88 206 VAL A CA 1
ATOM 1611 C C . VAL A 1 206 ? 30.669 8.257 -54.354 1.00 74.88 206 VAL A C 1
ATOM 1613 O O . VAL A 1 206 ? 29.762 7.919 -53.592 1.00 74.88 206 VAL A O 1
ATOM 1616 N N . MET A 1 207 ? 31.785 8.841 -53.917 1.00 73.75 207 MET A N 1
ATOM 1617 C CA . MET A 1 207 ? 32.074 9.080 -52.504 1.00 73.75 207 MET A CA 1
ATOM 1618 C C . MET A 1 207 ? 31.115 10.095 -51.876 1.00 73.75 207 MET A C 1
ATOM 1620 O O . MET A 1 207 ? 30.612 9.858 -50.778 1.00 73.75 207 MET A O 1
ATOM 1624 N N . ILE A 1 208 ? 30.790 11.188 -52.573 1.00 75.94 208 ILE A N 1
ATOM 1625 C CA . ILE A 1 208 ? 29.795 12.169 -52.110 1.00 75.94 208 ILE A CA 1
ATOM 1626 C C . ILE A 1 208 ? 28.408 11.519 -52.002 1.00 75.94 208 ILE A C 1
ATOM 1628 O O . ILE A 1 208 ? 27.710 11.721 -51.005 1.00 75.94 208 ILE A O 1
ATOM 1632 N N . CYS A 1 209 ? 28.015 10.692 -52.975 1.00 75.88 209 CYS A N 1
ATOM 1633 C CA . CYS A 1 209 ? 26.765 9.935 -52.913 1.00 75.88 209 CYS A CA 1
ATOM 1634 C C . CYS A 1 209 ? 26.742 8.955 -51.729 1.00 75.88 209 CYS A C 1
ATOM 1636 O O . CYS A 1 209 ? 25.741 8.892 -51.016 1.00 75.88 209 CYS A O 1
ATOM 1638 N N . ALA A 1 210 ? 27.839 8.237 -51.475 1.00 74.38 210 ALA A N 1
ATOM 1639 C CA . ALA A 1 210 ? 27.956 7.319 -50.344 1.00 74.38 210 ALA A CA 1
ATOM 1640 C C . ALA A 1 210 ? 27.838 8.051 -48.996 1.00 74.38 210 ALA A C 1
ATOM 1642 O O . ALA A 1 210 ? 27.085 7.616 -48.124 1.00 74.38 210 ALA A O 1
ATOM 1643 N N . ILE A 1 211 ? 28.499 9.205 -48.847 1.00 76.69 211 ILE A N 1
ATOM 1644 C CA . ILE A 1 211 ? 28.388 10.062 -47.656 1.00 76.69 211 ILE A CA 1
ATOM 1645 C C . ILE A 1 211 ? 26.946 10.559 -47.480 1.00 76.69 211 ILE A C 1
ATOM 1647 O O . ILE A 1 211 ? 26.410 10.535 -46.373 1.00 76.69 211 ILE A O 1
ATOM 1651 N N . PHE A 1 212 ? 26.275 10.962 -48.560 1.00 77.88 212 PHE A N 1
ATOM 1652 C CA . PHE A 1 212 ? 24.886 11.417 -48.494 1.00 77.88 212 PHE A CA 1
ATOM 1653 C C . PHE A 1 212 ? 23.920 10.303 -48.056 1.00 77.88 212 PHE A C 1
ATOM 1655 O O . PHE A 1 212 ? 23.051 10.526 -47.207 1.00 77.88 212 PHE A O 1
ATOM 1662 N N . VAL A 1 213 ? 24.089 9.088 -48.590 1.00 77.50 213 VAL A N 1
ATOM 1663 C CA . VAL A 1 213 ? 23.326 7.901 -48.170 1.00 77.50 213 VAL A CA 1
ATOM 1664 C C . VAL A 1 213 ? 23.615 7.562 -46.707 1.00 77.50 213 VAL A C 1
ATOM 1666 O O . VAL A 1 213 ? 22.684 7.300 -45.946 1.00 77.50 213 VAL A O 1
ATOM 1669 N N . PHE A 1 214 ? 24.874 7.642 -46.279 1.00 78.81 214 PHE A N 1
ATOM 1670 C CA . PHE A 1 214 ? 25.271 7.433 -44.889 1.00 78.81 214 PHE A CA 1
ATOM 1671 C C . PHE A 1 214 ? 24.583 8.419 -43.937 1.00 78.81 214 PHE A C 1
ATOM 1673 O O . PHE A 1 214 ? 23.946 7.995 -42.974 1.00 78.81 214 PHE A O 1
ATOM 1680 N N . PHE A 1 215 ? 24.620 9.724 -44.230 1.00 78.75 215 PHE A N 1
ATOM 1681 C CA . PHE A 1 215 ? 23.935 10.739 -43.421 1.00 78.75 215 PHE A CA 1
ATOM 1682 C C . PHE A 1 215 ? 22.421 10.499 -43.357 1.00 78.75 215 PHE A C 1
ATOM 1684 O O . PHE A 1 215 ? 21.807 10.674 -42.306 1.00 78.75 215 PHE A O 1
ATOM 1691 N N . ARG A 1 216 ? 21.801 10.049 -44.454 1.00 76.50 216 ARG A N 1
ATOM 1692 C CA . ARG A 1 216 ? 20.377 9.676 -44.487 1.00 76.50 216 ARG A CA 1
ATOM 1693 C C . ARG A 1 216 ? 20.067 8.483 -43.588 1.00 76.50 216 ARG A C 1
ATOM 1695 O O . ARG A 1 216 ? 19.082 8.527 -42.852 1.00 76.50 216 ARG A O 1
ATOM 1702 N N . LEU A 1 217 ? 20.881 7.433 -43.649 1.00 77.25 217 LEU A N 1
ATOM 1703 C CA . LEU A 1 217 ? 20.729 6.255 -42.798 1.00 77.25 217 LEU A CA 1
ATOM 1704 C C . LEU A 1 217 ? 20.926 6.614 -41.323 1.00 77.25 217 LEU A C 1
ATOM 1706 O O . LEU A 1 217 ? 20.131 6.189 -40.491 1.00 77.25 217 LEU A O 1
ATOM 1710 N N . LEU A 1 218 ? 21.903 7.468 -41.019 1.00 77.69 218 LEU A N 1
ATOM 1711 C CA . LEU A 1 218 ? 22.160 7.973 -39.674 1.00 77.69 218 LEU A CA 1
ATOM 1712 C C . LEU A 1 218 ? 20.973 8.794 -39.144 1.00 77.69 218 LEU A C 1
ATOM 1714 O O . LEU A 1 218 ? 20.498 8.538 -38.042 1.00 77.69 218 LEU A O 1
ATOM 1718 N N . LEU A 1 219 ? 20.407 9.700 -39.947 1.00 78.94 219 LEU A N 1
ATOM 1719 C CA . LEU A 1 219 ? 19.194 10.444 -39.580 1.00 78.94 219 LEU A CA 1
ATOM 1720 C C . LEU A 1 219 ? 17.982 9.526 -39.376 1.00 78.94 219 LEU A C 1
ATOM 1722 O O . LEU A 1 219 ? 17.195 9.740 -38.456 1.00 78.94 219 LEU A O 1
ATOM 1726 N N . LYS A 1 220 ? 17.817 8.501 -40.221 1.00 78.25 220 LYS A N 1
ATOM 1727 C CA . LYS A 1 220 ? 16.735 7.516 -40.082 1.00 78.25 220 LYS A CA 1
ATOM 1728 C C . LYS A 1 220 ? 16.893 6.698 -38.800 1.00 78.25 220 LYS A C 1
ATOM 1730 O O . LYS A 1 220 ? 15.903 6.455 -38.116 1.00 78.25 220 LYS A O 1
ATOM 1735 N N . LEU A 1 221 ? 18.123 6.321 -38.462 1.00 73.94 221 LEU A N 1
ATOM 1736 C CA . LEU A 1 221 ? 18.440 5.574 -37.252 1.00 73.94 221 LEU A CA 1
ATOM 1737 C C . LEU A 1 221 ? 18.222 6.419 -35.990 1.00 73.94 221 LEU A C 1
ATOM 1739 O O . LEU A 1 221 ? 17.593 5.941 -35.055 1.00 73.94 221 LEU A O 1
ATOM 1743 N N . ILE A 1 222 ? 18.648 7.688 -35.987 1.00 77.44 222 ILE A N 1
ATOM 1744 C CA . ILE A 1 222 ? 18.401 8.621 -34.875 1.00 77.44 222 ILE A CA 1
ATOM 1745 C C . ILE A 1 222 ? 16.899 8.845 -34.667 1.00 77.44 222 ILE A C 1
ATOM 1747 O O . ILE A 1 222 ? 16.432 8.816 -33.533 1.00 77.44 222 ILE A O 1
ATOM 1751 N N . LYS A 1 223 ? 16.117 9.009 -35.740 1.00 77.38 223 LYS A N 1
ATOM 1752 C CA . LYS A 1 223 ? 14.653 9.139 -35.632 1.00 77.38 223 LYS A CA 1
ATOM 1753 C C . LYS A 1 223 ? 13.994 7.879 -35.072 1.00 77.38 223 LYS A C 1
ATOM 1755 O O . LYS A 1 223 ? 13.143 7.980 -34.195 1.00 77.38 223 LYS A O 1
ATOM 1760 N N . ALA A 1 224 ? 14.420 6.702 -35.536 1.00 71.38 224 ALA A N 1
ATOM 1761 C CA . ALA A 1 224 ? 13.934 5.422 -35.022 1.00 71.38 224 ALA A CA 1
ATOM 1762 C C . ALA A 1 224 ? 14.283 5.222 -33.535 1.00 71.38 224 ALA A C 1
ATOM 1764 O O . ALA A 1 224 ? 13.481 4.678 -32.781 1.00 71.38 224 ALA A O 1
ATOM 1765 N N . LEU A 1 225 ? 15.455 5.700 -33.111 1.00 68.06 225 LEU A N 1
ATOM 1766 C CA . LEU A 1 225 ? 15.915 5.688 -31.723 1.00 68.06 225 LEU A CA 1
ATOM 1767 C C . LEU A 1 225 ? 15.172 6.675 -30.822 1.00 68.06 225 LEU A C 1
ATOM 1769 O O . LEU A 1 225 ? 14.884 6.359 -29.672 1.00 68.06 225 LEU A O 1
ATOM 1773 N N . SER A 1 226 ? 14.862 7.863 -31.340 1.00 71.69 226 SER A N 1
ATOM 1774 C CA . SER A 1 226 ? 14.212 8.933 -30.581 1.00 71.69 226 SER A CA 1
ATOM 1775 C C . SER A 1 226 ? 12.708 8.711 -30.393 1.00 71.69 226 SER A C 1
ATOM 1777 O O . SER A 1 226 ? 12.062 9.500 -29.708 1.00 71.69 226 SER A O 1
ATOM 1779 N N . GLY A 1 227 ? 12.131 7.665 -30.997 1.00 64.19 227 GLY A N 1
ATOM 1780 C CA . GLY A 1 227 ? 10.704 7.358 -30.880 1.00 64.19 227 GLY A CA 1
ATOM 1781 C C . GLY A 1 227 ? 9.778 8.356 -31.587 1.00 64.19 227 GLY A C 1
ATOM 1782 O O . GLY A 1 227 ? 8.562 8.260 -31.433 1.00 64.19 227 GLY A O 1
ATOM 1783 N N . GLU A 1 228 ? 10.317 9.297 -32.372 1.00 56.75 228 GLU A N 1
ATOM 1784 C CA . GLU A 1 228 ? 9.522 10.187 -33.220 1.00 56.75 228 GLU A CA 1
ATOM 1785 C C . GLU A 1 228 ? 9.021 9.420 -34.447 1.00 56.75 228 GLU A C 1
ATOM 1787 O O . GLU A 1 228 ? 9.648 9.377 -35.511 1.00 56.75 228 GLU A O 1
ATOM 1792 N N . ASP A 1 229 ? 7.863 8.791 -34.287 1.00 52.88 229 ASP A N 1
ATOM 1793 C CA . ASP A 1 229 ? 7.181 8.095 -35.362 1.00 52.88 229 ASP A CA 1
ATOM 1794 C C . ASP A 1 229 ? 6.465 9.111 -36.281 1.00 52.88 229 ASP A C 1
ATOM 1796 O O . ASP A 1 229 ? 5.639 9.914 -35.849 1.00 52.88 229 ASP A O 1
ATOM 1800 N N . LYS A 1 230 ? 6.759 9.037 -37.587 1.00 44.88 230 LYS A N 1
ATOM 1801 C CA . LYS A 1 230 ? 5.998 9.641 -38.706 1.00 44.88 230 LYS A CA 1
ATOM 1802 C C . LYS A 1 230 ? 6.015 11.170 -38.871 1.00 44.88 230 LYS A C 1
ATOM 1804 O O . LYS A 1 230 ? 4.974 11.784 -39.094 1.00 44.88 230 LYS A O 1
ATOM 1809 N N . SER A 1 231 ? 7.189 11.782 -39.005 1.00 39.84 231 SER A N 1
ATOM 1810 C CA . SER A 1 231 ? 7.274 13.008 -39.817 1.00 39.84 231 SER A CA 1
ATOM 1811 C C . SER A 1 231 ? 7.544 12.637 -41.276 1.00 39.84 231 SER A C 1
ATOM 1813 O O . SER A 1 231 ? 8.641 12.192 -41.624 1.00 39.84 231 SER A O 1
ATOM 1815 N N . LYS A 1 232 ? 6.527 12.803 -42.138 1.00 46.72 232 LYS A N 1
ATOM 1816 C CA . LYS A 1 232 ? 6.666 12.834 -43.602 1.00 46.72 232 LYS A CA 1
ATOM 1817 C C . LYS A 1 232 ? 7.626 13.968 -43.964 1.00 46.72 232 LYS A C 1
ATOM 1819 O O . LYS A 1 232 ? 7.201 15.077 -44.276 1.00 46.72 232 LYS A O 1
ATOM 1824 N N . THR A 1 233 ? 8.927 13.704 -43.942 1.00 44.47 233 THR A N 1
ATOM 1825 C CA . THR A 1 233 ? 9.916 14.623 -44.498 1.00 44.47 233 THR A CA 1
ATOM 1826 C C . THR A 1 233 ? 9.845 14.558 -46.019 1.00 44.47 233 THR A C 1
ATOM 1828 O O . THR A 1 233 ? 10.676 13.929 -46.669 1.00 44.47 233 THR A O 1
ATOM 1831 N N . ASN A 1 234 ? 8.837 15.224 -46.586 1.00 44.56 234 ASN A N 1
ATOM 1832 C CA . ASN A 1 234 ? 8.877 15.715 -47.955 1.00 44.56 234 ASN A CA 1
ATOM 1833 C C . ASN A 1 234 ? 9.984 16.772 -48.007 1.00 44.56 234 ASN A C 1
ATOM 1835 O O . ASN A 1 234 ? 9.717 17.954 -47.821 1.00 44.56 234 ASN A O 1
ATOM 1839 N N . LEU A 1 235 ? 11.243 16.357 -48.178 1.00 47.19 235 LEU A N 1
ATOM 1840 C CA . LEU A 1 235 ? 12.316 17.307 -48.449 1.00 47.19 235 LEU A CA 1
ATOM 1841 C C . LEU A 1 235 ? 12.206 17.727 -49.928 1.00 47.19 235 LEU A C 1
ATOM 1843 O O . LEU A 1 235 ? 12.520 16.910 -50.799 1.00 47.19 235 LEU A O 1
ATOM 1847 N N . PRO A 1 236 ? 11.804 18.974 -50.243 1.00 49.62 236 PRO A N 1
ATOM 1848 C CA . PRO A 1 236 ? 11.607 19.445 -51.622 1.00 49.62 236 PRO A CA 1
ATOM 1849 C C . PRO A 1 236 ? 12.890 19.379 -52.465 1.00 49.62 236 PRO A C 1
ATOM 1851 O O . PRO A 1 236 ? 12.834 19.236 -53.683 1.00 49.62 236 PRO A O 1
ATOM 1854 N N . ILE A 1 237 ? 14.052 19.373 -51.806 1.00 48.28 237 ILE A N 1
ATOM 1855 C CA . ILE A 1 237 ? 15.375 19.233 -52.423 1.00 48.28 237 ILE A CA 1
ATOM 1856 C C . ILE A 1 237 ? 15.523 17.876 -53.138 1.00 48.28 237 ILE A C 1
ATOM 1858 O O . ILE A 1 237 ? 16.188 17.799 -54.165 1.00 48.28 237 ILE A O 1
ATOM 1862 N N . TYR A 1 238 ? 14.865 16.810 -52.661 1.00 47.91 238 TYR A N 1
ATOM 1863 C CA . TYR A 1 238 ? 14.934 15.481 -53.282 1.00 47.91 238 TYR A CA 1
ATOM 1864 C C . TYR A 1 238 ? 14.205 15.427 -54.626 1.00 47.91 238 TYR A C 1
ATOM 1866 O O . TYR A 1 238 ? 14.789 14.982 -55.609 1.00 47.91 238 TYR A O 1
ATOM 1874 N N . ASN A 1 239 ? 12.976 15.950 -54.698 1.00 54.06 239 ASN A N 1
ATOM 1875 C CA . ASN A 1 239 ? 12.277 16.084 -55.978 1.00 54.06 239 ASN A CA 1
ATOM 1876 C C . ASN A 1 239 ? 13.045 17.006 -56.922 1.00 54.06 239 ASN A C 1
ATOM 1878 O O . ASN A 1 239 ? 13.020 16.788 -58.126 1.00 54.06 239 ASN A O 1
ATOM 1882 N N . MET A 1 240 ? 13.760 17.999 -56.390 1.00 46.00 240 MET A N 1
ATOM 1883 C CA . MET A 1 240 ? 14.584 18.884 -57.201 1.00 46.00 240 MET A CA 1
ATOM 1884 C C . MET A 1 240 ? 15.795 18.148 -57.784 1.00 46.00 240 MET A C 1
ATOM 1886 O O . MET A 1 240 ? 15.974 18.183 -58.995 1.00 46.00 240 MET A O 1
ATOM 1890 N N . ILE A 1 241 ? 16.575 17.413 -56.983 1.00 52.75 241 ILE A N 1
ATOM 1891 C CA . ILE A 1 241 ? 17.756 16.668 -57.459 1.00 52.75 241 ILE A CA 1
ATOM 1892 C C . ILE A 1 241 ? 17.345 15.492 -58.360 1.00 52.75 241 ILE A C 1
ATOM 1894 O O . ILE A 1 241 ? 17.924 15.317 -59.430 1.00 52.75 241 ILE A O 1
ATOM 1898 N N . ALA A 1 242 ? 16.308 14.735 -57.993 1.00 52.47 242 ALA A N 1
ATOM 1899 C CA . ALA A 1 242 ? 15.796 13.627 -58.799 1.00 52.47 242 ALA A CA 1
ATOM 1900 C C . ALA A 1 242 ? 15.198 14.108 -60.133 1.00 52.47 242 ALA A C 1
ATOM 1902 O O . ALA A 1 242 ? 15.487 13.513 -61.169 1.00 52.47 242 ALA A O 1
ATOM 1903 N N . ASN A 1 243 ? 14.449 15.222 -60.153 1.00 50.78 243 ASN A N 1
ATOM 1904 C CA . ASN A 1 243 ? 13.978 15.819 -61.410 1.00 50.78 243 ASN A CA 1
ATOM 1905 C C . ASN A 1 243 ? 15.109 16.463 -62.214 1.00 50.78 243 ASN A C 1
ATOM 1907 O O . ASN A 1 243 ? 15.018 16.500 -63.436 1.00 50.78 243 ASN A O 1
ATOM 1911 N N . SER A 1 244 ? 16.171 16.951 -61.567 1.00 52.22 244 SER A N 1
ATOM 1912 C CA . SER A 1 244 ? 17.356 17.469 -62.264 1.00 52.22 244 SER A CA 1
ATOM 1913 C C . SER A 1 244 ? 18.082 16.343 -62.996 1.00 52.22 244 SER A C 1
ATOM 1915 O O . SER A 1 244 ? 18.375 16.472 -64.181 1.00 52.22 244 SER A O 1
ATOM 1917 N N . ALA A 1 245 ? 18.292 15.209 -62.321 1.00 51.28 245 ALA A N 1
ATOM 1918 C CA . ALA A 1 245 ? 18.879 14.011 -62.911 1.00 51.28 245 ALA A CA 1
ATOM 1919 C C . ALA A 1 245 ? 17.982 13.408 -64.008 1.00 51.28 245 ALA A C 1
ATOM 1921 O O . ALA A 1 245 ? 18.471 13.030 -65.071 1.00 51.28 245 ALA A O 1
ATOM 1922 N N . LEU A 1 246 ? 16.659 13.382 -63.798 1.00 48.66 246 LEU A N 1
ATOM 1923 C CA . LEU A 1 246 ? 15.696 12.887 -64.783 1.00 48.66 246 LEU A CA 1
ATOM 1924 C C . LEU A 1 246 ? 15.598 13.796 -66.019 1.00 48.66 246 LEU A C 1
ATOM 1926 O O . LEU A 1 246 ? 15.518 13.282 -67.128 1.00 48.66 246 LEU A O 1
ATOM 1930 N N . ARG A 1 247 ? 15.650 15.127 -65.857 1.00 46.19 247 ARG A N 1
ATOM 1931 C CA . ARG A 1 247 ? 15.678 16.090 -66.977 1.00 46.19 247 ARG A CA 1
ATOM 1932 C C . ARG A 1 247 ? 16.977 16.020 -67.778 1.00 46.19 247 ARG A C 1
ATOM 1934 O O . ARG A 1 247 ? 16.938 16.186 -68.992 1.00 46.19 247 ARG A O 1
ATOM 1941 N N . LEU A 1 248 ? 18.104 15.733 -67.127 1.00 49.28 248 LEU A N 1
ATOM 1942 C CA . LEU A 1 248 ? 19.376 15.448 -67.804 1.00 49.28 248 LEU A CA 1
ATOM 1943 C C . LEU A 1 248 ? 19.302 14.165 -68.657 1.00 49.28 248 LEU A C 1
ATOM 1945 O O . LEU A 1 248 ? 19.871 14.119 -69.746 1.00 49.28 248 LEU A O 1
ATOM 1949 N N . LEU A 1 249 ? 18.549 13.159 -68.198 1.00 43.44 249 LEU A N 1
ATOM 1950 C CA . LEU A 1 249 ? 18.313 11.901 -68.918 1.00 43.44 249 LEU A CA 1
ATOM 1951 C C . LEU A 1 249 ? 17.288 12.022 -70.059 1.00 43.44 249 LEU A C 1
ATOM 1953 O O . LEU A 1 249 ? 17.492 11.435 -71.117 1.00 43.44 249 LEU A O 1
ATOM 1957 N N . THR A 1 250 ? 16.193 12.770 -69.886 1.00 47.19 250 THR A N 1
ATOM 1958 C CA . THR A 1 250 ? 15.162 12.918 -70.934 1.00 47.19 250 THR A CA 1
ATOM 1959 C C . THR A 1 250 ? 15.498 13.991 -71.966 1.00 47.19 250 THR A C 1
ATOM 1961 O O . THR A 1 250 ? 15.052 13.892 -73.105 1.00 47.19 250 THR A O 1
ATOM 1964 N N . GLY A 1 251 ? 16.335 14.975 -71.621 1.00 42.03 251 GLY A N 1
ATOM 1965 C CA . GLY A 1 251 ? 16.838 15.975 -72.569 1.00 42.03 251 GLY A CA 1
ATOM 1966 C C . GLY A 1 251 ? 17.798 15.415 -73.626 1.00 42.03 251 GLY A C 1
ATOM 1967 O O . GLY A 1 251 ? 18.042 16.076 -74.630 1.00 42.03 251 GLY A O 1
ATOM 1968 N N . THR A 1 252 ? 18.321 14.200 -73.429 1.00 44.06 252 THR A N 1
ATOM 1969 C CA . THR A 1 252 ? 19.266 13.542 -74.349 1.00 44.06 252 THR A CA 1
ATOM 1970 C C . THR A 1 252 ? 18.686 12.314 -75.060 1.00 44.06 252 THR A C 1
ATOM 1972 O O . THR A 1 252 ? 19.316 11.795 -75.979 1.00 44.06 252 THR A O 1
ATOM 1975 N N . LEU A 1 253 ? 17.465 11.880 -74.719 1.00 35.78 253 LEU A N 1
ATOM 1976 C CA . LEU A 1 253 ? 16.808 10.712 -75.316 1.00 35.78 253 LEU A CA 1
ATOM 1977 C C . LEU A 1 253 ? 15.385 11.047 -75.792 1.00 35.78 253 LEU A C 1
ATOM 1979 O O . LEU A 1 253 ? 14.393 10.700 -75.162 1.00 35.78 253 LEU A O 1
ATOM 1983 N N . THR A 1 254 ? 15.356 11.681 -76.970 1.00 33.72 254 THR A N 1
ATOM 1984 C CA . THR A 1 254 ? 14.331 11.610 -78.032 1.00 33.72 254 THR A CA 1
ATOM 1985 C C . THR A 1 254 ? 12.898 12.054 -77.722 1.00 33.72 254 THR A C 1
ATOM 1987 O O . THR A 1 254 ? 12.211 11.506 -76.863 1.00 33.72 254 THR A O 1
ATOM 1990 N N . GLY A 1 255 ? 12.369 12.941 -78.577 1.00 40.38 255 GLY A N 1
ATOM 1991 C CA . GLY A 1 255 ? 10.945 12.894 -78.889 1.00 40.38 255 GLY A CA 1
ATOM 1992 C C . GLY A 1 255 ? 10.577 11.474 -79.318 1.00 40.38 255 GLY A C 1
ATOM 1993 O O . GLY A 1 255 ? 11.267 10.919 -80.164 1.00 40.38 255 GLY A O 1
ATOM 1994 N N . VAL A 1 256 ? 9.562 10.888 -78.676 1.00 34.22 256 VAL A N 1
ATOM 1995 C CA . VAL A 1 256 ? 8.613 9.877 -79.183 1.00 34.22 256 VAL A CA 1
ATOM 1996 C C . VAL A 1 256 ? 7.833 9.274 -77.995 1.00 34.22 256 VAL A C 1
ATOM 1998 O O . VAL A 1 256 ? 8.393 8.658 -77.097 1.00 34.22 256 VAL A O 1
ATOM 2001 N N . ASN A 1 257 ? 6.507 9.428 -78.089 1.00 33.97 257 ASN A N 1
ATOM 2002 C CA . ASN A 1 257 ? 5.393 8.662 -77.506 1.00 33.97 257 ASN A CA 1
ATOM 2003 C C . ASN A 1 257 ? 5.080 8.664 -75.991 1.00 33.97 257 ASN A C 1
ATOM 2005 O O . ASN A 1 257 ? 5.778 8.093 -75.160 1.00 33.97 257 ASN A O 1
ATOM 2009 N N . GLN A 1 258 ? 3.878 9.181 -75.693 1.00 39.81 258 GLN A N 1
ATOM 2010 C CA . GLN A 1 258 ? 3.260 9.410 -74.378 1.00 39.81 258 GLN A CA 1
ATOM 2011 C C . GLN A 1 258 ? 2.519 8.211 -73.738 1.00 39.81 258 GLN A C 1
ATOM 2013 O O . GLN A 1 258 ? 1.933 8.369 -72.675 1.00 39.81 258 GLN A O 1
ATOM 2018 N N . ASN A 1 259 ? 2.553 6.993 -74.286 1.00 36.25 259 ASN A N 1
ATOM 2019 C CA . ASN A 1 259 ? 1.627 5.927 -73.841 1.00 36.25 259 ASN A CA 1
ATOM 2020 C C . ASN A 1 259 ? 2.201 4.868 -72.869 1.00 36.25 259 ASN A C 1
ATOM 2022 O O . ASN A 1 259 ? 1.723 3.739 -72.845 1.00 36.25 259 ASN A O 1
ATOM 2026 N N . LYS A 1 260 ? 3.210 5.191 -72.043 1.00 38.94 260 LYS A N 1
ATOM 2027 C CA . LYS A 1 260 ? 3.755 4.261 -71.014 1.00 38.94 260 LYS A CA 1
ATOM 2028 C C . LYS A 1 260 ? 3.900 4.866 -69.604 1.00 38.94 260 LYS A C 1
ATOM 2030 O O . LYS A 1 260 ? 4.691 4.380 -68.795 1.00 38.94 260 LYS A O 1
ATOM 2035 N N . GLU A 1 261 ? 3.156 5.927 -69.294 1.00 44.59 261 GLU A N 1
ATOM 2036 C CA . GLU A 1 261 ? 3.264 6.639 -68.007 1.00 44.59 261 GLU A CA 1
ATOM 2037 C C . GLU A 1 261 ? 2.483 6.010 -66.839 1.00 44.59 261 GLU A C 1
ATOM 2039 O O . GLU A 1 261 ? 2.842 6.247 -65.683 1.00 44.59 261 GLU A O 1
ATOM 2044 N N . GLU A 1 262 ? 1.457 5.190 -67.084 1.00 41.59 262 GLU A N 1
ATOM 2045 C CA . GLU A 1 262 ? 0.576 4.719 -66.000 1.00 41.59 262 GLU A CA 1
ATOM 2046 C C . GLU A 1 262 ? 1.089 3.474 -65.256 1.00 41.59 262 GLU A C 1
ATOM 2048 O O . GLU A 1 262 ? 0.958 3.405 -64.035 1.00 41.59 262 GLU A O 1
ATOM 2053 N N . GLU A 1 263 ? 1.797 2.547 -65.909 1.00 38.56 263 GLU A N 1
ATOM 2054 C CA . GLU A 1 263 ? 2.366 1.375 -65.214 1.00 38.56 263 GLU A CA 1
ATOM 2055 C C . GLU A 1 263 ? 3.633 1.693 -64.399 1.00 38.56 263 GLU A C 1
ATOM 2057 O O . GLU A 1 263 ? 3.892 1.059 -63.374 1.00 38.56 263 GLU A O 1
ATOM 2062 N N . LYS A 1 264 ? 4.403 2.730 -64.770 1.00 39.94 264 LYS A N 1
ATOM 2063 C CA . LYS A 1 264 ? 5.577 3.174 -63.989 1.00 39.94 264 LYS A CA 1
ATOM 2064 C C . LYS A 1 264 ? 5.197 3.879 -62.682 1.00 39.94 264 LYS A C 1
ATOM 2066 O O . LYS A 1 264 ? 5.963 3.822 -61.717 1.00 39.94 264 LYS A O 1
ATOM 2071 N N . LYS A 1 265 ? 4.018 4.512 -62.619 1.00 39.22 265 LYS A N 1
ATOM 2072 C CA . LYS A 1 265 ? 3.538 5.211 -61.414 1.00 39.22 265 LYS A CA 1
ATOM 2073 C C . LYS A 1 265 ? 3.277 4.248 -60.251 1.00 39.22 265 LYS A C 1
ATOM 2075 O O . LYS A 1 265 ? 3.645 4.563 -59.121 1.00 39.22 265 LYS A O 1
ATOM 2080 N N . ASN A 1 266 ? 2.770 3.046 -60.525 1.00 35.50 266 ASN A N 1
ATOM 2081 C CA . ASN A 1 266 ? 2.390 2.095 -59.474 1.00 35.50 266 ASN A CA 1
ATOM 2082 C C . ASN A 1 266 ? 3.576 1.365 -58.816 1.00 35.50 266 ASN A C 1
ATOM 2084 O O . ASN A 1 266 ? 3.480 0.981 -57.650 1.00 35.50 266 ASN A O 1
ATOM 2088 N N . PHE A 1 267 ? 4.720 1.223 -59.497 1.00 36.34 267 PHE A N 1
ATOM 2089 C CA . PHE A 1 267 ? 5.916 0.613 -58.894 1.00 36.34 267 PHE A CA 1
ATOM 2090 C C . PHE A 1 267 ? 6.729 1.618 -58.055 1.00 36.34 267 PHE A C 1
ATOM 2092 O O . PHE A 1 267 ? 7.168 1.298 -56.950 1.00 36.34 267 PHE A O 1
ATOM 2099 N N . CYS A 1 268 ? 6.855 2.869 -58.518 1.00 39.50 268 CYS A N 1
ATOM 2100 C CA . CYS A 1 268 ? 7.538 3.936 -57.772 1.00 39.50 268 CYS A CA 1
ATOM 2101 C C . CYS A 1 268 ? 6.792 4.364 -56.499 1.00 39.50 268 CYS A C 1
ATOM 2103 O O . CYS A 1 268 ? 7.420 4.830 -55.551 1.00 39.50 268 CYS A O 1
ATOM 2105 N N . GLN A 1 269 ? 5.470 4.185 -56.446 1.00 39.88 269 GLN A N 1
ATOM 2106 C CA . GLN A 1 269 ? 4.664 4.599 -55.297 1.00 39.88 269 GLN A CA 1
ATOM 2107 C C . GLN A 1 269 ? 4.836 3.686 -54.072 1.00 39.88 269 GLN A C 1
ATOM 2109 O O . GLN A 1 269 ? 4.573 4.122 -52.952 1.00 39.88 269 GLN A O 1
ATOM 2114 N N . LYS A 1 270 ? 5.304 2.441 -54.253 1.00 34.22 270 LYS A N 1
ATOM 2115 C CA . LYS A 1 270 ? 5.359 1.458 -53.160 1.00 34.22 270 LYS A CA 1
ATOM 2116 C C . LYS A 1 270 ? 6.699 1.414 -52.414 1.00 34.22 270 LYS A C 1
ATOM 2118 O O . LYS A 1 270 ? 6.695 0.983 -51.271 1.00 34.22 270 LYS A O 1
ATOM 2123 N N . ASN A 1 271 ? 7.806 1.888 -53.005 1.00 35.88 271 ASN A N 1
ATOM 2124 C CA . ASN A 1 271 ? 9.120 2.059 -52.350 1.00 35.88 271 ASN A CA 1
ATOM 2125 C C . ASN A 1 271 ? 10.021 3.060 -53.125 1.00 35.88 271 ASN A C 1
ATOM 2127 O O . ASN A 1 271 ? 10.986 2.640 -53.774 1.00 35.88 271 ASN A O 1
ATOM 2131 N N . PRO A 1 272 ? 9.754 4.381 -53.079 1.00 44.62 272 PRO A N 1
ATOM 2132 C CA . PRO A 1 272 ? 10.521 5.377 -53.844 1.00 44.62 272 PRO A CA 1
ATOM 2133 C C . PRO A 1 272 ? 12.000 5.470 -53.415 1.00 44.62 272 PRO A C 1
ATOM 2135 O O . PRO A 1 272 ? 12.871 5.788 -54.225 1.00 44.62 272 PRO A O 1
ATOM 2138 N N . ASP A 1 273 ? 12.300 5.119 -52.161 1.00 46.34 273 ASP A N 1
ATOM 2139 C CA . ASP A 1 273 ? 13.634 5.258 -51.563 1.00 46.34 273 ASP A CA 1
ATOM 2140 C C . ASP A 1 273 ? 14.651 4.217 -52.070 1.00 46.34 273 ASP A C 1
ATOM 2142 O O . ASP A 1 273 ? 15.844 4.508 -52.175 1.00 46.34 273 ASP A O 1
ATOM 2146 N N . PHE A 1 274 ? 14.193 3.008 -52.415 1.00 42.78 274 PHE A N 1
ATOM 2147 C CA . PHE A 1 274 ? 15.057 1.914 -52.879 1.00 42.78 274 PHE A CA 1
ATOM 2148 C C . PHE A 1 274 ? 15.349 2.022 -54.380 1.00 42.78 274 PHE A C 1
ATOM 2150 O O . PHE A 1 274 ? 16.490 1.868 -54.817 1.00 42.78 274 PHE A O 1
ATOM 2157 N N . VAL A 1 275 ? 14.328 2.380 -55.165 1.00 46.28 275 VAL A N 1
ATOM 2158 C CA . VAL A 1 275 ? 14.445 2.562 -56.617 1.00 46.28 275 VAL A CA 1
ATOM 2159 C C . VAL A 1 275 ? 15.346 3.755 -56.938 1.00 46.28 275 VAL A C 1
ATOM 2161 O O . VAL A 1 275 ? 16.191 3.648 -57.819 1.00 46.28 275 VAL A O 1
ATOM 2164 N N . GLY A 1 276 ? 15.256 4.856 -56.182 1.00 51.25 276 GLY A N 1
ATOM 2165 C CA . GLY A 1 276 ? 16.103 6.034 -56.401 1.00 51.25 276 GLY A CA 1
ATOM 2166 C C . GLY A 1 276 ? 17.599 5.773 -56.187 1.00 51.25 276 GLY A C 1
ATOM 2167 O O . GLY A 1 276 ? 18.412 6.200 -57.003 1.00 51.25 276 GLY A O 1
ATOM 2168 N N . SER A 1 277 ? 17.972 5.033 -55.134 1.00 52.56 277 SER A N 1
ATOM 2169 C CA . SER A 1 277 ? 19.379 4.665 -54.895 1.00 52.56 277 SER A CA 1
ATOM 2170 C C . SER A 1 277 ? 19.915 3.707 -55.957 1.00 52.56 277 SER A C 1
ATOM 2172 O O . SER A 1 277 ? 21.017 3.920 -56.452 1.00 52.56 277 SER A O 1
ATOM 2174 N N . ILE A 1 278 ? 19.133 2.698 -56.355 1.00 48.50 278 ILE A N 1
ATOM 2175 C CA . ILE A 1 278 ? 19.533 1.739 -57.398 1.00 48.50 278 ILE A CA 1
ATOM 2176 C C . ILE A 1 278 ? 19.654 2.420 -58.759 1.00 48.50 278 ILE A C 1
ATOM 2178 O O . ILE A 1 278 ? 20.607 2.159 -59.486 1.00 48.50 278 ILE A O 1
ATOM 2182 N N . VAL A 1 279 ? 18.733 3.324 -59.094 1.00 51.84 279 VAL A N 1
ATOM 2183 C CA . VAL A 1 279 ? 18.787 4.098 -60.338 1.00 51.84 279 VAL A CA 1
ATOM 2184 C C . VAL A 1 279 ? 20.002 5.026 -60.339 1.00 51.84 279 VAL A C 1
ATOM 2186 O O . VAL A 1 279 ? 20.706 5.068 -61.339 1.00 51.84 279 VAL A O 1
ATOM 2189 N N . CYS A 1 280 ? 20.330 5.686 -59.222 1.00 50.94 280 CYS A N 1
ATOM 2190 C CA . CYS A 1 280 ? 21.572 6.462 -59.106 1.00 50.94 280 CYS A CA 1
ATOM 2191 C C . CYS A 1 280 ? 22.823 5.591 -59.300 1.00 50.94 280 CYS A C 1
ATOM 2193 O O . CYS A 1 280 ? 23.728 5.972 -60.037 1.00 50.94 280 CYS A O 1
ATOM 2195 N N . LEU A 1 281 ? 22.867 4.410 -58.681 1.00 51.75 281 LEU A N 1
ATOM 2196 C CA . LEU A 1 281 ? 23.992 3.477 -58.801 1.00 51.75 281 LEU A CA 1
ATOM 2197 C C . LEU A 1 281 ? 24.137 2.944 -60.236 1.00 51.75 281 LEU A C 1
ATOM 2199 O O . LEU A 1 281 ? 25.244 2.891 -60.766 1.00 51.75 281 LEU A O 1
ATOM 2203 N N . LEU A 1 282 ? 23.018 2.628 -60.893 1.00 49.97 282 LEU A N 1
ATOM 2204 C CA . LEU A 1 282 ? 22.976 2.220 -62.298 1.00 49.97 282 LEU A CA 1
ATOM 2205 C C . LEU A 1 282 ? 23.392 3.349 -63.244 1.00 49.97 282 LEU A C 1
ATOM 2207 O O . LEU A 1 282 ? 24.091 3.074 -64.211 1.00 49.97 282 LEU A O 1
ATOM 2211 N N . ILE A 1 283 ? 23.019 4.602 -62.965 1.00 57.22 283 ILE A N 1
ATOM 2212 C CA . ILE A 1 283 ? 23.440 5.778 -63.745 1.00 57.22 283 ILE A CA 1
ATOM 2213 C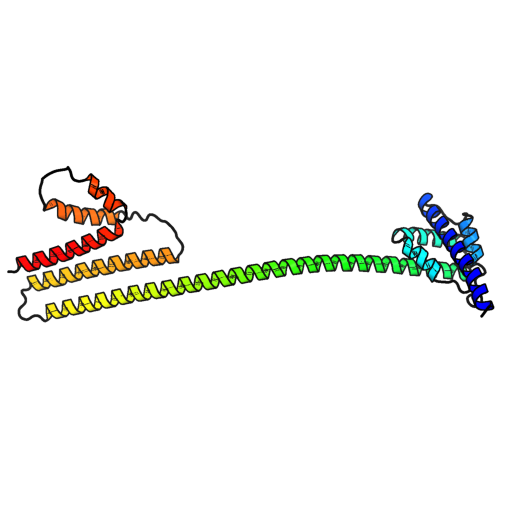 C . ILE A 1 283 ? 24.951 5.979 -63.629 1.00 57.22 283 ILE A C 1
ATOM 2215 O O . ILE A 1 283 ? 25.617 6.200 -64.635 1.00 57.22 283 ILE A O 1
ATOM 2219 N N . VAL A 1 284 ? 25.508 5.856 -62.425 1.00 58.19 284 VAL A N 1
ATOM 2220 C CA . VAL A 1 284 ? 26.953 5.988 -62.207 1.00 58.19 284 VAL A CA 1
ATOM 2221 C C . VAL A 1 284 ? 27.724 4.853 -62.890 1.00 58.19 284 VAL A C 1
ATOM 2223 O O . VAL A 1 284 ? 28.738 5.111 -63.537 1.00 58.19 284 VAL A O 1
ATOM 2226 N N . LEU A 1 285 ? 27.215 3.618 -62.829 1.00 53.16 285 LEU A N 1
ATOM 2227 C CA . LEU A 1 285 ? 27.788 2.480 -63.554 1.00 53.16 285 LEU A CA 1
ATOM 2228 C C . LEU A 1 285 ? 27.694 2.658 -65.077 1.00 53.16 285 LEU A C 1
ATOM 2230 O O . LEU A 1 285 ? 28.672 2.407 -65.775 1.00 53.16 285 LEU A O 1
ATOM 2234 N N . LEU A 1 286 ? 26.563 3.138 -65.600 1.00 52.47 286 LEU A N 1
ATOM 2235 C CA . LEU A 1 286 ? 26.379 3.413 -67.030 1.00 52.47 286 LEU A CA 1
ATOM 2236 C C . LEU A 1 286 ? 27.301 4.526 -67.529 1.00 52.47 286 LEU A C 1
ATOM 2238 O O . LEU A 1 286 ? 27.891 4.383 -68.595 1.00 52.47 286 LEU A O 1
ATOM 2242 N N . ILE A 1 287 ? 27.470 5.603 -66.761 1.00 57.72 287 ILE A N 1
ATOM 2243 C CA . ILE A 1 287 ? 28.399 6.690 -67.095 1.00 57.72 287 ILE A CA 1
ATOM 2244 C C . ILE A 1 287 ? 29.844 6.175 -67.080 1.00 57.72 287 ILE A C 1
ATOM 2246 O O . ILE A 1 287 ? 30.597 6.466 -68.006 1.00 57.72 287 ILE A O 1
ATOM 2250 N N . GLY A 1 288 ? 30.218 5.353 -66.094 1.00 53.56 288 GLY A N 1
ATOM 2251 C CA . GLY A 1 288 ? 31.536 4.713 -66.051 1.00 53.56 288 GLY A CA 1
ATOM 2252 C C . GLY A 1 288 ? 31.805 3.806 -67.259 1.00 53.56 288 GLY A C 1
ATOM 2253 O O . GLY A 1 288 ? 32.872 3.883 -67.866 1.00 53.56 288 GLY A O 1
ATOM 2254 N N . VAL A 1 289 ? 30.821 2.995 -67.663 1.00 53.41 289 VAL A N 1
ATOM 2255 C CA . VAL A 1 289 ? 30.926 2.109 -68.837 1.00 53.41 289 VAL A CA 1
ATOM 2256 C C . VAL A 1 289 ? 30.987 2.906 -70.145 1.00 53.41 289 VAL A C 1
ATOM 2258 O O . VAL A 1 289 ? 31.812 2.601 -71.004 1.00 53.41 289 VAL A O 1
ATOM 2261 N N . LEU A 1 290 ? 30.169 3.951 -70.297 1.00 47.84 290 LEU A N 1
ATOM 2262 C CA . LEU A 1 290 ? 30.161 4.797 -71.497 1.00 47.84 290 LEU A CA 1
ATOM 2263 C C . LEU A 1 290 ? 31.465 5.586 -71.659 1.00 47.84 290 LEU A C 1
ATOM 2265 O O . LEU A 1 290 ? 31.979 5.694 -72.770 1.00 47.84 290 LEU A O 1
ATOM 2269 N N . LEU A 1 291 ? 32.045 6.077 -70.562 1.00 49.31 291 LEU A N 1
ATOM 2270 C CA . LEU A 1 291 ? 33.343 6.756 -70.586 1.00 49.31 291 LEU A CA 1
ATOM 2271 C C . LEU A 1 291 ? 34.500 5.789 -70.878 1.00 49.31 291 LEU A C 1
ATOM 2273 O O . LEU A 1 291 ? 35.447 6.169 -71.561 1.00 49.31 291 LEU A O 1
ATOM 2277 N N . SER A 1 292 ? 34.405 4.530 -70.434 1.00 44.72 292 SER A N 1
ATOM 2278 C CA . SER A 1 292 ? 35.378 3.482 -70.775 1.00 44.72 292 SER A CA 1
ATOM 2279 C C . SER A 1 292 ? 35.319 3.078 -72.256 1.00 44.72 292 SER A C 1
ATOM 2281 O O . SER A 1 292 ? 36.355 2.769 -72.844 1.00 44.72 292 SER A O 1
ATOM 2283 N N . PHE A 1 293 ? 34.137 3.123 -72.880 1.00 40.81 293 PHE A N 1
ATOM 2284 C CA . PHE A 1 293 ? 33.963 2.847 -74.312 1.00 40.81 293 PHE A CA 1
ATOM 2285 C C . PHE A 1 293 ? 34.348 4.021 -75.221 1.00 40.81 293 PHE A C 1
ATOM 2287 O O . PHE A 1 293 ? 34.812 3.785 -76.331 1.00 40.81 293 PHE A O 1
ATOM 2294 N N . ALA A 1 294 ? 34.200 5.267 -74.765 1.00 42.56 294 ALA A N 1
ATOM 2295 C CA . ALA A 1 294 ? 34.571 6.461 -75.533 1.00 42.56 294 ALA A CA 1
ATOM 2296 C C . ALA A 1 294 ? 36.092 6.731 -75.584 1.00 42.56 294 ALA A C 1
ATOM 2298 O O . ALA A 1 294 ? 36.530 7.637 -76.288 1.00 42.56 294 ALA A O 1
ATOM 2299 N N . GLY A 1 295 ? 36.891 5.973 -74.822 1.00 45.75 295 GLY A N 1
ATOM 2300 C CA . GLY A 1 295 ? 38.353 6.081 -74.760 1.00 45.75 295 GLY A CA 1
ATOM 2301 C C . GLY A 1 295 ? 39.129 5.038 -75.578 1.00 45.75 295 GLY A C 1
ATOM 2302 O O . GLY A 1 295 ? 40.329 4.894 -75.345 1.00 45.75 295 GLY A O 1
ATOM 2303 N N . LYS A 1 296 ? 38.470 4.298 -76.481 1.00 37.75 296 LYS A N 1
ATOM 2304 C CA . LYS A 1 296 ? 39.108 3.405 -77.465 1.00 37.75 296 LYS A CA 1
ATOM 2305 C C . LYS A 1 296 ? 39.034 3.982 -78.870 1.00 37.75 296 LYS A C 1
ATOM 2307 O O . LYS A 1 296 ? 37.969 4.539 -79.208 1.00 37.75 296 LYS A O 1
#

Secondary structure (DSSP, 8-state):
-HHHHHHHHHHHHHHHHHHHHHHHHHHHHHHH-S-GGG-HHHHHHHHHHHT--TTTSPPPHHHHHHHHHHHGGGHHHHHHHHHHHHHHHTSS---HHHHHHHHHHHHHHHHHHHHHHHHHHHHHHHHHHHHHHHHHHHHHHHHHHHHHHHHHHHHHHHHHHHHHHHHHHHHHHHHHHHHHHHHHHHTSSS--HHHHHHHHHHHHHHHHHHHHHHHHHHHHHHHHHTT--------HHHHHHHHHHHHHHHSSS-----TTHHHHHHHHTT-HHHHHHHHHHHHHHHHHHHHHHTT-

Radius of gyration: 53.79 Å; chains: 1; bounding box: 90×52×136 Å

pLDDT: mean 73.26, std 18.83, range [32.53, 94.62]

Foldseek 3Di:
DVVVVVVVVVVVVVLVLLLVLLVVLLVVCVPPVDACLPPPSLVVNLVSQLPDDPPPHDDDLVSLLVSLLVVAPSVVSSLVSSVVSQCVNQVPDRRPRSVVSSVSNVVSNVVSVVVVVVVVVVVVVVVVVVVVVVVVVVVVVVVVVVVVVVVVLVVLVVVLVVVVVVLVVVLVVLVVVLVVQLVVLVPDPPDDPVVNVVSNVLSVVVNVLSVVVSVVVVVVSVCVSVVVPDDPPPPVVVVVVLVVVVCVVVVVDDDDDDPPPPVVVVVCVPCVPVVVSVVVVVVSVVVVVVVVVVVD